Protein AF-0000000066216752 (afdb_homodimer)

Foldseek 3Di:
DDDDDFKDKDKFFWAFQWDWDADPVGFIKIKTKGKDKDWDQDPVVRDIDMDIDIAIEMERAPVVVVVSVVPNGGGWIKIKMAGKDKDWDADPVRDIDIDIHGYHDHPGMDMDTDPPPPPPPPPPVPPPPPPPPPPPPPPVPDPPPPDDCPDD/DPDDDFKDKDKFFWAFFWDWDADPVGFIKIKTKGKDKDWDQDPVVRDIDMDIDIAIEMERARVVVVVSVPPNGGGWIKIKMAGKDKDWDADPVRDIDIDIHGYHDHPGMDMDTDDPPPPPPPPPVPPPPPPPPPPPDPPVPDPPPDDDPPDD

Nearest PDB structures (foldseek):
  3pgz-assembly1_B  TM=9.563E-01  e=8.549E-17  Bartonella henselae
  3pgz-assembly1_A  TM=9.633E-01  e=4.030E-15  Bartonella henselae
  3ulp-assembly1_C  TM=9.534E-01  e=8.614E-15  Plasmodium falciparum
  3ulp-assembly1_A  TM=9.519E-01  e=1.744E-14  Plasmodium falciparum
  3ulp-assembly1_D  TM=9.439E-01  e=1.565E-14  Plasmodium falciparum

Solvent-accessible surface area (backbone atoms only — not comparable to full-atom values): 17958 Å² total; per-residue (Å²): 130,84,84,48,36,63,37,32,40,39,18,29,30,25,72,42,61,63,42,77,44,69,46,96,86,67,48,58,35,36,40,39,41,33,36,28,56,49,75,47,67,38,84,86,76,64,42,80,44,75,46,78,38,76,41,46,34,38,35,55,21,62,72,56,42,54,50,41,70,73,70,51,42,55,62,38,36,37,38,40,31,18,25,71,44,73,44,79,46,68,47,98,85,66,47,81,41,69,49,68,31,38,35,24,47,68,90,69,38,47,75,43,80,60,59,74,73,74,69,71,65,71,73,71,72,70,75,74,70,77,72,75,72,70,76,72,75,73,71,73,73,72,76,72,72,80,78,78,78,79,64,133,130,85,83,48,35,62,37,32,39,37,20,28,30,26,71,43,62,62,44,78,44,68,46,98,88,67,47,59,35,34,41,39,40,34,36,26,54,50,76,49,66,38,83,88,77,66,42,80,44,76,46,75,38,80,40,44,34,36,34,54,21,61,74,56,42,54,50,41,71,73,71,51,43,55,63,36,35,36,39,41,31,18,24,71,44,71,46,79,45,69,46,98,84,65,46,82,40,67,50,68,32,40,36,24,47,68,90,69,36,48,77,42,81,61,60,74,74,73,69,71,64,71,73,70,72,70,71,74,69,78,70,76,74,75,81,74,77,77,75,77,78,75,83,77,75,81,78,79,81,80,71,133

Structure (mmCIF, N/CA/C/O backbone):
data_AF-0000000066216752-model_v1
#
loop_
_entity.id
_entity.type
_entity.pdbx_description
1 polymer 'Single-stranded DNA-binding protein'
#
loop_
_atom_site.group_PDB
_atom_site.id
_atom_site.type_symbol
_atom_site.label_atom_id
_atom_site.label_alt_id
_atom_site.label_comp_id
_atom_site.label_asym_id
_atom_site.label_entity_id
_atom_site.label_seq_id
_atom_site.pdbx_PDB_ins_code
_atom_site.Cartn_x
_atom_site.Cartn_y
_atom_site.Cartn_z
_atom_site.occupancy
_atom_site.B_iso_or_equiv
_atom_site.auth_seq_id
_atom_site.auth_comp_id
_atom_site.auth_asym_id
_atom_site.auth_atom_id
_atom_site.pdbx_PDB_model_num
ATOM 1 N N . MET A 1 1 ? -22.109 8.711 -3.947 1 45.59 1 MET A N 1
ATOM 2 C CA . MET A 1 1 ? -21.047 8.602 -2.943 1 45.59 1 MET A CA 1
ATOM 3 C C . MET A 1 1 ? -19.719 9.094 -3.5 1 45.59 1 MET A C 1
ATOM 5 O O . MET A 1 1 ? -19.422 8.898 -4.68 1 45.59 1 MET A O 1
ATOM 9 N N . ALA A 1 2 ? -18.984 10.039 -2.939 1 62.41 2 ALA A N 1
ATOM 10 C CA . ALA A 1 2 ? -17.781 10.727 -3.424 1 62.41 2 ALA A CA 1
ATOM 11 C C . ALA A 1 2 ? -16.672 9.734 -3.758 1 62.41 2 ALA A C 1
ATOM 13 O O . ALA A 1 2 ? -16.625 8.648 -3.188 1 62.41 2 ALA A O 1
ATOM 14 N N . GLY A 1 3 ? -15.891 9.867 -4.965 1 84.88 3 GLY A N 1
ATOM 15 C CA . GLY A 1 3 ? -14.898 9.047 -5.637 1 84.88 3 GLY A CA 1
ATOM 16 C C . GLY A 1 3 ? -13.789 8.578 -4.715 1 84.88 3 GLY A C 1
ATOM 17 O O . GLY A 1 3 ? -13.219 9.367 -3.963 1 84.88 3 GLY A O 1
ATOM 18 N N . SER A 1 4 ? -13.68 7.234 -4.363 1 94.94 4 SER A N 1
ATOM 19 C CA . SER A 1 4 ? -12.617 6.574 -3.611 1 94.94 4 SER A CA 1
ATOM 20 C C . SER A 1 4 ? -11.664 5.824 -4.539 1 94.94 4 SER A C 1
ATOM 22 O O . SER A 1 4 ? -12.086 5.297 -5.57 1 94.94 4 SER A O 1
ATOM 24 N N . LEU A 1 5 ? -10.414 5.996 -4.207 1 96.69 5 LEU A N 1
ATOM 25 C CA . LEU A 1 5 ? -9.414 5.25 -4.957 1 96.69 5 LEU A CA 1
ATOM 26 C C . LEU A 1 5 ? -8.406 4.59 -4.02 1 96.69 5 LEU A C 1
ATOM 28 O O . LEU A 1 5 ? -7.938 5.215 -3.066 1 96.69 5 LEU A O 1
ATOM 32 N N . ASN A 1 6 ? -8.211 3.385 -4.176 1 97.69 6 ASN A N 1
ATOM 33 C CA . ASN A 1 6 ? -7.203 2.549 -3.529 1 97.69 6 ASN A CA 1
ATOM 34 C C . ASN A 1 6 ? -6.418 1.73 -4.551 1 97.69 6 ASN A C 1
ATOM 36 O O . ASN A 1 6 ? -6.859 0.659 -4.969 1 97.69 6 ASN A O 1
ATOM 40 N N . LYS A 1 7 ? -5.258 2.307 -4.926 1 97.94 7 LYS A N 1
ATOM 41 C CA . LYS A 1 7 ? -4.5 1.697 -6.012 1 97.94 7 LYS A CA 1
ATOM 42 C C . LYS A 1 7 ? -3.02 1.592 -5.656 1 97.94 7 LYS A C 1
ATOM 44 O O . LYS A 1 7 ? -2.414 2.564 -5.199 1 97.94 7 LYS A O 1
ATOM 49 N N . VAL A 1 8 ? -2.471 0.377 -5.852 1 98.56 8 VAL A N 1
ATOM 50 C CA . VAL A 1 8 ? -1.044 0.131 -5.676 1 98.56 8 VAL A CA 1
ATOM 51 C C . VAL A 1 8 ? -0.431 -0.338 -6.992 1 98.56 8 VAL A C 1
ATOM 53 O O . VAL A 1 8 ? -1.004 -1.181 -7.684 1 98.56 8 VAL A O 1
ATOM 56 N N . ILE A 1 9 ? 0.673 0.214 -7.309 1 98.38 9 ILE A N 1
ATOM 57 C CA . ILE A 1 9 ? 1.426 -0.184 -8.492 1 98.38 9 ILE A CA 1
ATOM 58 C C . ILE A 1 9 ? 2.857 -0.538 -8.102 1 98.38 9 ILE A C 1
ATOM 60 O O . ILE A 1 9 ? 3.584 0.299 -7.559 1 98.38 9 ILE A O 1
ATOM 64 N N . LEU A 1 10 ? 3.271 -1.758 -8.5 1 98.56 10 LEU A N 1
ATOM 65 C CA . LEU A 1 10 ? 4.602 -2.236 -8.148 1 98.56 10 LEU A CA 1
ATOM 66 C C . LEU A 1 10 ? 5.316 -2.803 -9.367 1 98.56 10 LEU A C 1
ATOM 68 O O . LEU A 1 10 ? 4.688 -3.426 -10.227 1 98.56 10 LEU A O 1
ATOM 72 N N . ILE A 1 11 ? 6.555 -2.559 -9.383 1 98.5 11 ILE A N 1
ATOM 73 C CA . ILE A 1 11 ? 7.488 -3.307 -10.219 1 98.5 11 ILE A CA 1
ATOM 74 C C . ILE A 1 11 ? 8.633 -3.842 -9.359 1 98.5 11 ILE A C 1
ATOM 76 O O . ILE A 1 11 ? 9.359 -3.07 -8.727 1 98.5 11 ILE A O 1
ATOM 80 N N . GLY A 1 12 ? 8.766 -5.094 -9.305 1 98.38 12 GLY A N 1
ATOM 81 C CA . GLY A 1 12 ? 9.781 -5.707 -8.469 1 98.38 12 GLY A CA 1
ATOM 82 C C . GLY A 1 12 ? 10.039 -7.16 -8.812 1 98.38 12 GLY A C 1
ATOM 83 O O . GLY A 1 12 ? 9.578 -7.652 -9.844 1 98.38 12 GLY A O 1
ATOM 84 N N . ASN A 1 13 ? 10.828 -7.777 -7.965 1 98.12 13 ASN A N 1
ATOM 85 C CA . ASN A 1 13 ? 11.219 -9.164 -8.18 1 98.12 13 ASN A CA 1
ATOM 86 C C . ASN A 1 13 ? 10.633 -10.086 -7.113 1 98.12 13 ASN A C 1
ATOM 88 O O . ASN A 1 13 ? 10.625 -9.742 -5.926 1 98.12 13 ASN A O 1
ATOM 92 N N . VAL A 1 14 ? 10.234 -11.211 -7.598 1 98.5 14 VAL A N 1
ATOM 93 C CA . VAL A 1 14 ? 9.68 -12.219 -6.699 1 98.5 14 VAL A CA 1
ATOM 94 C C . VAL A 1 14 ? 10.789 -12.812 -5.832 1 98.5 14 VAL A C 1
ATOM 96 O O . VAL A 1 14 ? 11.812 -13.258 -6.348 1 98.5 14 VAL A O 1
ATOM 99 N N . GLY A 1 15 ? 10.594 -12.867 -4.543 1 98.31 15 GLY A N 1
ATOM 100 C CA . GLY A 1 15 ? 11.633 -13.258 -3.609 1 98.31 15 GLY A CA 1
ATOM 101 C C . GLY A 1 15 ? 11.703 -14.758 -3.393 1 98.31 15 GLY A C 1
ATOM 102 O O . GLY A 1 15 ? 12.75 -15.289 -3.004 1 98.31 15 GLY A O 1
ATOM 103 N N . ARG A 1 16 ? 10.633 -15.375 -3.436 1 98.12 16 ARG A N 1
ATOM 104 C CA . ARG A 1 16 ? 10.5 -16.828 -3.318 1 98.12 16 ARG A CA 1
ATOM 105 C C . ARG A 1 16 ? 9.391 -17.344 -4.227 1 98.12 16 ARG A C 1
ATOM 107 O O . ARG A 1 16 ? 8.523 -16.578 -4.664 1 98.12 16 ARG A O 1
ATOM 114 N N . ASP A 1 17 ? 9.492 -18.594 -4.445 1 98.5 17 ASP A N 1
ATOM 115 C CA . ASP A 1 17 ? 8.461 -19.188 -5.301 1 98.5 17 ASP A CA 1
ATOM 116 C C . ASP A 1 17 ? 7.066 -18.922 -4.746 1 98.5 17 ASP A C 1
ATOM 118 O O . ASP A 1 17 ? 6.848 -19 -3.535 1 98.5 17 ASP A O 1
ATOM 122 N N . PRO A 1 18 ? 6.141 -18.656 -5.641 1 98.25 18 PRO A N 1
ATOM 123 C CA . PRO A 1 18 ? 4.77 -18.391 -5.199 1 98.25 18 PRO A CA 1
ATOM 124 C C . PRO A 1 18 ? 4.152 -19.562 -4.449 1 98.25 18 PRO A C 1
ATOM 126 O O . PRO A 1 18 ? 4.426 -20.719 -4.777 1 98.25 18 PRO A O 1
ATOM 129 N N . GLU A 1 19 ? 3.348 -19.234 -3.535 1 98 19 GLU A N 1
ATOM 130 C CA . GLU A 1 19 ? 2.658 -20.25 -2.746 1 98 19 GLU A CA 1
ATOM 131 C C . GLU A 1 19 ? 1.179 -20.312 -3.111 1 98 19 GLU A C 1
ATOM 133 O O . GLU A 1 19 ? 0.455 -19.328 -2.996 1 98 19 GLU A O 1
ATOM 138 N N . MET A 1 20 ? 0.764 -21.516 -3.443 1 96.06 20 MET A N 1
ATOM 139 C CA . MET A 1 20 ? -0.632 -21.719 -3.818 1 96.06 20 MET A CA 1
ATOM 140 C C . MET A 1 20 ? -1.421 -22.328 -2.67 1 96.06 20 MET A C 1
ATOM 142 O O . MET A 1 20 ? -0.924 -23.219 -1.979 1 96.06 20 MET A O 1
ATOM 146 N N . ARG A 1 21 ? -2.523 -21.781 -2.512 1 95.88 21 ARG A N 1
ATOM 147 C CA . ARG A 1 21 ? -3.455 -22.344 -1.537 1 95.88 21 ARG A CA 1
ATOM 148 C C . ARG A 1 21 ? -4.855 -22.469 -2.125 1 95.88 21 ARG A C 1
ATOM 150 O O . ARG A 1 21 ? -5.211 -21.734 -3.053 1 95.88 21 ARG A O 1
ATOM 157 N N . THR A 1 22 ? -5.594 -23.406 -1.588 1 94.25 22 THR A N 1
ATOM 158 C CA . THR A 1 22 ? -6.984 -23.594 -2 1 94.25 22 THR A CA 1
ATOM 159 C C . THR A 1 22 ? -7.934 -23.281 -0.849 1 94.25 22 THR A C 1
ATOM 161 O O . THR A 1 22 ? -7.754 -23.766 0.265 1 94.25 22 THR A O 1
ATOM 164 N N . THR A 1 23 ? -8.883 -22.469 -1.118 1 90.62 23 THR A N 1
ATOM 165 C CA . THR A 1 23 ? -9.859 -22.109 -0.094 1 90.62 23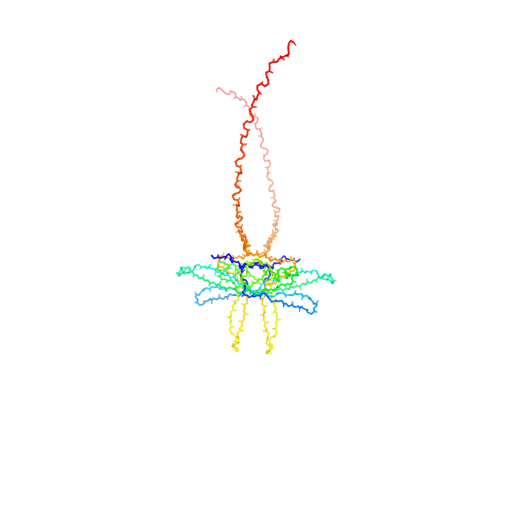 THR A CA 1
ATOM 166 C C . THR A 1 23 ? -10.875 -23.234 0.098 1 90.62 23 THR A C 1
ATOM 168 O O . THR A 1 23 ? -10.891 -24.203 -0.671 1 90.62 23 THR A O 1
ATOM 171 N N . GLY A 1 24 ? -11.664 -23.141 1.227 1 88.56 24 GLY A N 1
ATOM 172 C CA . GLY A 1 24 ? -12.711 -24.109 1.488 1 88.56 24 GLY A CA 1
ATOM 173 C C . GLY A 1 24 ? -13.711 -24.234 0.353 1 88.56 24 GLY A C 1
ATOM 174 O O . GLY A 1 24 ? -14.289 -25.312 0.141 1 88.56 24 GLY A O 1
ATOM 175 N N . GLU A 1 25 ? -13.883 -23.219 -0.419 1 89 25 GLU A N 1
ATOM 176 C CA . GLU A 1 25 ? -14.828 -23.203 -1.532 1 89 25 GLU A CA 1
ATOM 177 C C . GLU A 1 25 ? -14.18 -23.719 -2.812 1 89 25 GLU A C 1
ATOM 179 O O . GLU A 1 25 ? -14.805 -23.719 -3.877 1 89 25 GLU A O 1
ATOM 184 N N . GLY A 1 26 ? -12.898 -24.094 -2.76 1 89.69 26 GLY A N 1
ATOM 185 C CA . GLY A 1 26 ? -12.203 -24.672 -3.904 1 89.69 26 GLY A CA 1
ATOM 186 C C . GLY A 1 26 ? -11.484 -23.625 -4.738 1 89.69 26 GLY A C 1
ATOM 187 O O . GLY A 1 26 ? -10.906 -23.953 -5.781 1 89.69 26 GLY A O 1
ATOM 188 N N . LYS A 1 27 ? -11.562 -22.453 -4.324 1 91.19 27 LYS A N 1
ATOM 189 C CA . LYS A 1 27 ? -10.891 -21.391 -5.066 1 91.19 27 LYS A CA 1
ATOM 190 C C . LYS A 1 27 ? -9.398 -21.359 -4.754 1 91.19 27 LYS A C 1
ATOM 192 O O . LYS A 1 27 ? -8.992 -21.531 -3.598 1 91.19 27 LYS A O 1
ATOM 197 N N . LYS A 1 28 ? -8.656 -21.141 -5.789 1 94.69 28 LYS A N 1
ATOM 198 C CA . LYS A 1 28 ? -7.207 -21.078 -5.625 1 94.69 28 LYS A CA 1
ATOM 199 C C . LYS A 1 28 ? -6.746 -19.656 -5.34 1 94.69 28 LYS A C 1
ATOM 201 O O . LYS A 1 28 ? -7.219 -18.703 -5.969 1 94.69 28 LYS A O 1
ATOM 206 N N . ILE A 1 29 ? -5.863 -19.531 -4.449 1 96.31 29 ILE A N 1
ATOM 207 C CA . ILE A 1 29 ? -5.262 -18.266 -4.059 1 96.31 29 ILE A CA 1
ATOM 208 C C . ILE A 1 29 ? -3.738 -18.391 -4.078 1 96.31 29 ILE A C 1
ATOM 210 O O . ILE A 1 29 ? -3.188 -19.422 -3.715 1 96.31 29 ILE A O 1
ATOM 214 N N . ILE A 1 30 ? -3.072 -17.297 -4.465 1 98 30 ILE A N 1
ATOM 215 C CA . ILE A 1 30 ? -1.613 -17.312 -4.461 1 98 30 ILE A CA 1
ATOM 216 C C . ILE A 1 30 ? -1.083 -16.188 -3.58 1 98 30 ILE A C 1
ATOM 218 O O . ILE A 1 30 ? -1.602 -15.07 -3.609 1 98 30 ILE A O 1
ATOM 222 N N . ASN A 1 31 ? -0.123 -16.547 -2.844 1 98.19 31 ASN A N 1
ATOM 223 C CA . ASN A 1 31 ? 0.675 -15.57 -2.111 1 98.19 31 ASN A CA 1
ATOM 224 C C . ASN A 1 31 ? 2.086 -15.453 -2.684 1 98.19 31 ASN A C 1
ATOM 226 O O . ASN A 1 31 ? 2.715 -16.469 -2.998 1 98.19 31 ASN A O 1
ATOM 230 N N . LEU A 1 32 ? 2.559 -14.266 -2.822 1 97.25 32 LEU A N 1
ATOM 231 C CA . LEU A 1 32 ? 3.965 -14.094 -3.166 1 97.25 32 LEU A CA 1
ATOM 232 C C . LEU A 1 32 ? 4.543 -12.852 -2.502 1 97.25 32 LEU A C 1
ATOM 234 O O . LEU A 1 32 ? 3.793 -11.977 -2.049 1 97.25 32 LEU A O 1
ATOM 238 N N . SER A 1 33 ? 5.801 -12.898 -2.322 1 98.5 33 SER A N 1
ATOM 239 C CA . SER A 1 33 ? 6.566 -11.766 -1.815 1 98.5 33 SER A CA 1
ATOM 240 C C . SER A 1 33 ? 7.309 -11.055 -2.939 1 98.5 33 SER A C 1
ATOM 242 O O . SER A 1 33 ? 8.062 -11.68 -3.691 1 98.5 33 SER A O 1
ATOM 244 N N . LEU A 1 34 ? 7.102 -9.758 -3.061 1 98.69 34 LEU A N 1
ATOM 245 C CA . LEU A 1 34 ? 7.711 -8.961 -4.121 1 98.69 34 LEU A CA 1
ATOM 246 C C . LEU A 1 34 ? 8.664 -7.918 -3.537 1 98.69 34 LEU A C 1
ATOM 248 O O . LEU A 1 34 ? 8.273 -7.141 -2.662 1 98.69 34 LEU A O 1
ATOM 252 N N . ALA A 1 35 ? 9.844 -7.93 -4.062 1 98.5 35 ALA A N 1
ATOM 253 C CA . ALA A 1 35 ? 10.836 -6.961 -3.605 1 98.5 35 ALA A CA 1
ATOM 254 C C . ALA A 1 35 ? 10.867 -5.738 -4.52 1 98.5 35 ALA A C 1
ATOM 256 O O . ALA A 1 35 ? 10.953 -5.871 -5.742 1 98.5 35 ALA A O 1
ATOM 257 N N . THR A 1 36 ? 10.758 -4.562 -3.988 1 97.94 36 THR A N 1
ATOM 258 C CA . THR A 1 36 ? 11.031 -3.307 -4.68 1 97.94 36 THR A CA 1
ATOM 259 C C . THR A 1 36 ? 12.18 -2.559 -4.004 1 97.94 36 THR A C 1
ATOM 261 O O . THR A 1 36 ? 12.359 -2.654 -2.789 1 97.94 36 THR A O 1
ATOM 264 N N . THR A 1 37 ? 12.93 -1.854 -4.84 1 95.5 37 THR A N 1
ATOM 265 C CA . THR A 1 37 ? 14.078 -1.131 -4.305 1 95.5 37 THR A CA 1
ATOM 266 C C . THR A 1 37 ? 14.023 0.34 -4.707 1 95.5 37 THR A C 1
ATOM 268 O O . THR A 1 37 ? 13.664 0.667 -5.84 1 95.5 37 THR A O 1
ATOM 271 N N . GLU A 1 38 ? 14.234 1.146 -3.766 1 90.88 38 GLU A N 1
ATOM 272 C CA . GLU A 1 38 ? 14.391 2.58 -3.994 1 90.88 38 GLU A CA 1
ATOM 273 C C . GLU A 1 38 ? 15.828 3.023 -3.758 1 90.88 38 GLU A C 1
ATOM 275 O O . GLU A 1 38 ? 16.453 2.613 -2.781 1 90.88 38 GLU A O 1
ATOM 280 N N . THR A 1 39 ? 16.344 3.76 -4.758 1 88.88 39 THR A N 1
ATOM 281 C CA . THR A 1 39 ? 17.688 4.312 -4.637 1 88.88 39 THR A CA 1
ATOM 282 C C . THR A 1 39 ? 17.656 5.836 -4.68 1 88.88 39 THR A C 1
ATOM 284 O O . THR A 1 39 ? 16.906 6.426 -5.461 1 88.88 39 THR A O 1
ATOM 287 N N . TRP A 1 40 ? 18.406 6.371 -3.713 1 83.62 40 TRP A N 1
ATOM 288 C CA . TRP A 1 40 ? 18.469 7.828 -3.736 1 83.62 40 TRP A CA 1
ATOM 289 C C . TRP A 1 40 ? 19.828 8.312 -3.248 1 83.62 40 TRP A C 1
ATOM 291 O O . TRP A 1 40 ? 20.609 7.547 -2.678 1 83.62 40 TRP A O 1
ATOM 301 N N . LYS A 1 41 ? 20.156 9.531 -3.605 1 84.31 41 LYS A N 1
ATOM 302 C CA . LYS A 1 41 ? 21.391 10.172 -3.158 1 84.31 41 LYS A CA 1
ATOM 303 C C . LYS A 1 41 ? 21.141 11.016 -1.91 1 84.31 41 LYS A C 1
ATOM 305 O O . LYS A 1 41 ? 20.312 11.922 -1.92 1 84.31 41 LYS A O 1
ATOM 310 N N . ASP A 1 42 ? 21.906 10.617 -0.87 1 78.12 42 ASP A N 1
ATOM 311 C CA . ASP A 1 42 ? 21.797 11.398 0.357 1 78.12 42 ASP A CA 1
ATOM 312 C C . ASP A 1 42 ? 22.312 12.828 0.14 1 78.12 42 ASP A C 1
ATOM 314 O O . ASP A 1 42 ? 23.422 13.031 -0.337 1 78.12 42 ASP A O 1
ATOM 318 N N . ARG A 1 43 ? 21.594 13.797 0.348 1 73.25 43 ARG A N 1
ATOM 319 C CA . ARG A 1 43 ? 21.922 15.188 0.051 1 73.25 43 ARG A CA 1
ATOM 320 C C . ARG A 1 43 ? 23.078 15.664 0.907 1 73.25 43 ARG A C 1
ATOM 322 O O . ARG A 1 43 ? 23.859 16.516 0.478 1 73.25 43 ARG A O 1
ATOM 329 N N . ILE A 1 44 ? 23.125 15.109 2.068 1 73 44 ILE A N 1
ATOM 330 C CA . ILE A 1 44 ? 24.141 15.578 2.998 1 73 44 ILE A CA 1
ATOM 331 C C . ILE A 1 44 ? 25.469 14.883 2.709 1 73 44 ILE A C 1
ATOM 333 O O . ILE A 1 44 ? 26.5 15.539 2.543 1 73 44 ILE A O 1
ATOM 337 N N . THR A 1 45 ? 25.406 13.57 2.5 1 82 45 THR A N 1
ATOM 338 C CA . THR A 1 45 ? 26.641 12.797 2.408 1 82 45 THR A CA 1
ATOM 339 C C . THR A 1 45 ? 26.984 12.492 0.953 1 82 45 THR A C 1
ATOM 341 O O . THR A 1 45 ? 28.094 12.055 0.648 1 82 45 THR A O 1
ATOM 344 N N . SER A 1 46 ? 25.984 12.812 0.148 1 82.56 46 SER A N 1
ATOM 345 C CA . SER A 1 46 ? 26.156 12.531 -1.274 1 82.56 46 SER A CA 1
ATOM 346 C C . SER A 1 46 ? 26.359 11.039 -1.527 1 82.56 46 SER A C 1
ATOM 348 O O . SER A 1 46 ? 26.859 10.648 -2.58 1 82.56 46 SER A O 1
ATOM 350 N N . GLU A 1 47 ? 26.125 10.258 -0.519 1 86.62 47 GLU A N 1
ATOM 351 C CA . GLU A 1 47 ? 26.219 8.805 -0.664 1 86.62 47 GLU A CA 1
ATOM 352 C C . GLU A 1 47 ? 24.922 8.219 -1.219 1 86.62 47 GLU A C 1
ATOM 354 O O . GLU A 1 47 ? 23.844 8.695 -0.899 1 86.62 47 GLU A O 1
ATOM 359 N N . ARG A 1 48 ? 25.203 7.312 -2.061 1 87.88 48 ARG A N 1
ATOM 360 C CA . ARG A 1 48 ? 24.047 6.586 -2.588 1 87.88 48 ARG A CA 1
ATOM 361 C C . ARG A 1 48 ? 23.469 5.641 -1.541 1 87.88 48 ARG A C 1
ATOM 363 O O . ARG A 1 48 ? 24.203 4.828 -0.964 1 87.88 48 ARG A O 1
ATOM 370 N N . LYS A 1 49 ? 22.141 5.863 -1.241 1 89.31 49 LYS A N 1
ATOM 371 C CA . LYS A 1 49 ? 21.453 4.984 -0.302 1 89.31 49 LYS A CA 1
ATOM 372 C C . LYS A 1 49 ? 20.406 4.129 -1.017 1 89.31 49 LYS A C 1
ATOM 374 O O . LYS A 1 49 ? 19.938 4.492 -2.094 1 89.31 49 LYS A O 1
ATOM 379 N N . GLU A 1 50 ? 20.203 2.957 -0.452 1 90.75 50 GLU A N 1
ATOM 380 C CA . GLU A 1 50 ? 19.25 2.014 -1.03 1 90.75 50 GLU A CA 1
ATOM 381 C C . GLU A 1 50 ? 18.359 1.405 0.045 1 90.75 50 GLU A C 1
ATOM 383 O O . GLU A 1 50 ? 18.812 1.137 1.159 1 90.75 50 GLU A O 1
ATOM 388 N N . ARG A 1 51 ? 17.141 1.266 -0.36 1 92.44 51 ARG A N 1
ATOM 389 C CA . ARG A 1 51 ? 16.188 0.604 0.525 1 92.44 51 ARG A CA 1
ATOM 390 C C . ARG A 1 51 ? 15.336 -0.397 -0.243 1 92.44 51 ARG A C 1
ATOM 392 O O . ARG A 1 51 ? 14.805 -0.081 -1.312 1 92.44 51 ARG A O 1
ATOM 399 N N . THR A 1 52 ? 15.227 -1.561 0.379 1 96.25 52 THR A N 1
ATOM 400 C CA . THR A 1 52 ? 14.375 -2.594 -0.202 1 96.25 52 THR A CA 1
ATOM 401 C C . THR A 1 52 ? 13.109 -2.783 0.63 1 96.25 52 THR A C 1
ATOM 403 O O . THR A 1 52 ? 13.172 -2.793 1.861 1 96.25 52 THR A O 1
ATOM 406 N N . GLU A 1 53 ? 12.023 -2.801 -0.062 1 97.94 53 GLU A N 1
ATOM 407 C CA . GLU A 1 53 ? 10.75 -3.154 0.554 1 97.94 53 GLU A CA 1
ATOM 408 C C . GLU A 1 53 ? 10.25 -4.512 0.062 1 97.94 53 GLU A C 1
ATOM 410 O O . GLU A 1 53 ? 10.367 -4.828 -1.125 1 97.94 53 GLU A O 1
ATOM 415 N N . TRP A 1 54 ? 9.719 -5.293 1.005 1 98.19 54 TRP A N 1
ATOM 416 C CA . TRP A 1 54 ? 9.086 -6.562 0.671 1 98.19 54 TRP A CA 1
ATOM 417 C C . TRP A 1 54 ? 7.566 -6.461 0.797 1 98.19 54 TRP A C 1
ATOM 419 O O . TRP A 1 54 ? 7.047 -6.191 1.882 1 98.19 54 TRP A O 1
ATOM 429 N N . HIS A 1 55 ? 6.945 -6.676 -0.25 1 98.62 55 HIS A N 1
ATOM 430 C CA . HIS A 1 55 ? 5.492 -6.566 -0.29 1 98.62 55 HIS A CA 1
ATOM 431 C C . HIS A 1 55 ? 4.832 -7.941 -0.28 1 98.62 55 HIS A C 1
ATOM 433 O O . HIS A 1 55 ? 5.207 -8.82 -1.06 1 98.62 55 HIS A O 1
ATOM 439 N N . ARG A 1 56 ? 3.842 -8.078 0.602 1 98.44 56 ARG A N 1
ATOM 440 C CA . ARG A 1 56 ? 2.969 -9.25 0.56 1 98.44 56 ARG A CA 1
ATOM 441 C C . ARG A 1 56 ? 1.873 -9.078 -0.486 1 98.44 56 ARG A C 1
ATOM 443 O O . ARG A 1 56 ? 1.053 -8.164 -0.388 1 98.44 56 ARG A O 1
ATOM 450 N N . VAL A 1 57 ? 1.864 -9.914 -1.463 1 98.62 57 VAL A N 1
ATOM 451 C CA . VAL A 1 57 ? 0.876 -9.844 -2.535 1 98.62 57 VAL A CA 1
ATOM 452 C C . VAL A 1 57 ? -0.029 -11.078 -2.479 1 98.62 57 VAL A C 1
ATOM 454 O O . VAL A 1 57 ? 0.453 -12.203 -2.363 1 98.62 57 VAL A O 1
ATOM 457 N N . VAL A 1 58 ? -1.296 -10.859 -2.572 1 98.19 58 VAL A N 1
ATOM 458 C CA . VAL A 1 58 ? -2.271 -11.945 -2.59 1 98.19 58 VAL A CA 1
ATOM 459 C C . VAL A 1 58 ? -3.109 -11.867 -3.865 1 98.19 58 VAL A C 1
ATOM 461 O O . VAL A 1 58 ? -3.699 -10.82 -4.164 1 98.19 58 VAL A O 1
ATOM 464 N N . ILE A 1 59 ? -3.223 -12.891 -4.504 1 97.56 59 ILE A N 1
ATOM 465 C CA . ILE A 1 59 ? -3.908 -12.914 -5.793 1 97.56 59 ILE A CA 1
ATOM 466 C C . ILE A 1 59 ? -5.141 -13.82 -5.703 1 97.56 59 ILE A C 1
ATOM 468 O O . ILE A 1 59 ? -5.02 -15.023 -5.461 1 97.56 59 ILE A O 1
ATOM 472 N N . PHE A 1 60 ? -6.254 -13.273 -6.004 1 93.56 60 PHE A N 1
ATOM 473 C CA . PHE A 1 60 ? -7.52 -13.992 -5.977 1 93.56 60 PHE A CA 1
ATOM 474 C C . PHE A 1 60 ? -8.031 -14.242 -7.391 1 93.56 60 PHE A C 1
ATOM 476 O O . PHE A 1 60 ? -8.867 -15.117 -7.613 1 93.56 60 PHE A O 1
ATOM 483 N N . SER A 1 61 ? -7.609 -13.422 -8.305 1 89.12 61 SER A N 1
ATOM 484 C CA . SER A 1 61 ? -8.078 -13.516 -9.68 1 89.12 61 SER A CA 1
ATOM 485 C C . SER A 1 61 ? -7.707 -14.852 -10.305 1 89.12 61 SER A C 1
ATOM 487 O O . SER A 1 61 ? -6.527 -15.156 -10.469 1 89.12 61 SER A O 1
ATOM 489 N N . GLU A 1 62 ? -8.695 -15.547 -10.711 1 88.38 62 GLU A N 1
ATOM 490 C CA . GLU A 1 62 ? -8.438 -16.875 -11.242 1 88.38 62 GLU A CA 1
ATOM 491 C C . GLU A 1 62 ? -7.527 -16.828 -12.461 1 88.38 62 GLU A C 1
ATOM 493 O O . GLU A 1 62 ? -6.621 -17.656 -12.609 1 88.38 62 GLU A O 1
ATOM 498 N N . GLY A 1 63 ? -7.848 -15.906 -13.32 1 92.25 63 GLY A N 1
ATOM 499 C CA . GLY A 1 63 ? -7.008 -15.758 -14.5 1 92.25 63 GLY A CA 1
ATOM 500 C C . GLY A 1 63 ? -5.555 -15.484 -14.164 1 92.25 63 GLY A C 1
ATOM 501 O O . GLY A 1 63 ? -4.652 -16.078 -14.758 1 92.25 63 GLY A O 1
ATOM 502 N N . LEU A 1 64 ? -5.371 -14.656 -13.211 1 95.19 64 LEU A N 1
ATOM 503 C CA . LEU A 1 64 ? -4.012 -14.305 -12.828 1 95.19 64 LEU A CA 1
ATOM 504 C C . LEU A 1 64 ? -3.346 -15.438 -12.055 1 95.19 64 LEU A C 1
ATOM 506 O O . LEU A 1 64 ? -2.137 -15.648 -12.172 1 95.19 64 LEU A O 1
ATOM 510 N N . VAL A 1 65 ? -4.113 -16.109 -11.289 1 95.81 65 VAL A N 1
ATOM 511 C CA . VAL A 1 65 ? -3.59 -17.266 -10.562 1 95.81 65 VAL A CA 1
ATOM 512 C C . VAL A 1 65 ? -2.971 -18.266 -11.547 1 95.81 65 VAL A C 1
ATOM 514 O O . VAL A 1 65 ? -1.859 -18.75 -11.328 1 95.81 65 VAL A O 1
ATOM 517 N N . SER A 1 66 ? -3.67 -18.516 -12.586 1 95 66 SER A N 1
ATOM 518 C CA . SER A 1 66 ? -3.191 -19.469 -13.594 1 95 66 SER A CA 1
ATOM 519 C C . SER A 1 66 ? -1.886 -18.984 -14.219 1 95 66 SER A C 1
ATOM 521 O O . SER A 1 66 ? -0.966 -19.781 -14.43 1 95 66 SER A O 1
ATOM 523 N N . VAL A 1 67 ? -1.841 -17.766 -14.523 1 95.56 67 VAL A N 1
ATOM 524 C CA . VAL A 1 67 ? -0.649 -17.172 -15.133 1 95.56 67 VAL A CA 1
ATOM 525 C C . VAL A 1 67 ? 0.537 -17.312 -14.18 1 95.56 67 VAL A C 1
ATOM 527 O O . VAL A 1 67 ? 1.614 -17.766 -14.578 1 95.56 67 VAL A O 1
ATOM 530 N N . VAL A 1 68 ? 0.349 -17 -12.945 1 97.44 68 VAL A N 1
ATOM 531 C CA . VAL A 1 68 ? 1.429 -17 -11.961 1 97.44 68 VAL A CA 1
ATOM 532 C C . VAL A 1 68 ? 1.888 -18.438 -11.703 1 97.44 68 VAL A C 1
ATOM 534 O O . VAL A 1 68 ? 3.088 -18.703 -11.641 1 97.44 68 VAL A O 1
ATOM 537 N N . GLU A 1 69 ? 0.98 -19.266 -11.594 1 96 69 GLU A N 1
ATOM 538 C CA . GLU A 1 69 ? 1.297 -20.672 -11.344 1 96 69 GLU A CA 1
ATOM 539 C C . GLU A 1 69 ? 2.164 -21.25 -12.453 1 96 69 GLU A C 1
ATOM 541 O O . GLU A 1 69 ? 3.082 -22.031 -12.195 1 96 69 GLU A O 1
ATOM 546 N N . ARG A 1 70 ? 1.945 -20.844 -13.625 1 96.25 70 ARG A N 1
ATOM 547 C CA . ARG A 1 70 ? 2.586 -21.453 -14.789 1 96.25 70 ARG A CA 1
ATOM 548 C C . ARG A 1 70 ? 3.928 -20.797 -15.086 1 96.25 70 ARG A C 1
ATOM 550 O O . ARG A 1 70 ? 4.879 -21.453 -15.5 1 96.25 70 ARG A O 1
ATOM 557 N N . TYR A 1 71 ? 4 -19.484 -14.805 1 97.25 71 TYR A N 1
ATOM 558 C CA . TYR A 1 71 ? 5.113 -18.781 -15.445 1 97.25 71 TYR A CA 1
ATOM 559 C C . TYR A 1 71 ? 5.996 -18.094 -14.414 1 97.25 71 TYR A C 1
ATOM 561 O O . TYR A 1 71 ? 7.117 -17.688 -14.719 1 97.25 71 TYR A O 1
ATOM 569 N N . VAL A 1 72 ? 5.535 -17.906 -13.203 1 97.88 72 VAL A N 1
ATOM 570 C CA . VAL A 1 72 ? 6.266 -17.078 -12.258 1 97.88 72 VAL A CA 1
ATOM 571 C C . VAL A 1 72 ? 7.051 -17.953 -11.289 1 97.88 72 VAL A C 1
ATOM 573 O O . VAL A 1 72 ? 6.508 -18.906 -10.727 1 97.88 72 VAL A O 1
ATOM 576 N N . THR A 1 73 ? 8.281 -17.656 -11.117 1 98 73 THR A N 1
ATOM 577 C CA . THR A 1 73 ? 9.172 -18.312 -10.172 1 98 73 THR A CA 1
ATOM 578 C C . THR A 1 73 ? 10.008 -17.297 -9.406 1 98 73 THR A C 1
ATOM 580 O O . THR A 1 73 ? 9.945 -16.094 -9.688 1 98 73 THR A O 1
ATOM 583 N N . LYS A 1 74 ? 10.727 -17.812 -8.398 1 98.06 74 LYS A N 1
ATOM 584 C CA . LYS A 1 74 ? 11.68 -16.953 -7.711 1 98.06 74 LYS A CA 1
ATOM 585 C C . LYS A 1 74 ? 12.539 -16.172 -8.711 1 98.06 74 LYS A C 1
ATOM 587 O O . LYS A 1 74 ? 13.031 -16.75 -9.68 1 98.06 74 LYS A O 1
ATOM 592 N N . GLY A 1 75 ? 12.641 -14.906 -8.445 1 97.5 75 GLY A N 1
ATOM 593 C CA . GLY A 1 75 ? 13.492 -14.094 -9.289 1 97.5 75 GLY A CA 1
ATOM 594 C C . GLY A 1 75 ? 12.75 -13.414 -10.422 1 97.5 75 GLY A C 1
ATOM 595 O O . GLY A 1 75 ? 13.258 -12.484 -11.039 1 97.5 75 GLY A O 1
ATOM 596 N N . SER A 1 76 ? 11.555 -13.859 -10.734 1 97.75 76 SER A N 1
ATOM 597 C CA . SER A 1 76 ? 10.758 -13.25 -11.797 1 97.75 76 SER A CA 1
ATOM 598 C C . SER A 1 76 ? 10.539 -11.758 -11.539 1 97.75 76 SER A C 1
ATOM 600 O O . SER A 1 76 ? 10.297 -11.352 -10.398 1 97.75 76 SER A O 1
ATOM 602 N N . LYS A 1 77 ? 10.633 -10.984 -12.641 1 98.06 77 LYS A N 1
ATOM 603 C CA . LYS A 1 77 ? 10.289 -9.562 -12.586 1 98.06 77 LYS A CA 1
ATOM 604 C C . LYS A 1 77 ? 8.828 -9.336 -12.969 1 98.06 77 LYS A C 1
ATOM 606 O O . LYS A 1 77 ? 8.383 -9.789 -14.031 1 98.06 77 LYS A O 1
ATOM 611 N N . LEU A 1 78 ? 8.094 -8.57 -12.141 1 98.38 78 LEU A N 1
ATOM 612 C CA . LEU A 1 78 ? 6.66 -8.422 -12.375 1 98.38 78 LEU A CA 1
ATOM 613 C C . LEU A 1 78 ? 6.25 -6.953 -12.312 1 98.38 78 LEU A C 1
ATOM 615 O O . LEU A 1 78 ? 6.816 -6.176 -11.539 1 98.38 78 LEU A O 1
ATOM 619 N N . TYR A 1 79 ? 5.348 -6.594 -13.125 1 98.5 79 TYR A N 1
ATOM 620 C CA . TYR A 1 79 ? 4.461 -5.449 -12.938 1 98.5 79 TYR A CA 1
ATOM 621 C C . TYR A 1 79 ? 3.152 -5.875 -12.281 1 98.5 79 TYR A C 1
ATOM 623 O O . TYR A 1 79 ? 2.48 -6.793 -12.758 1 98.5 79 TYR A O 1
ATOM 631 N N . ILE A 1 80 ? 2.76 -5.191 -11.164 1 98.19 80 ILE A N 1
ATOM 632 C CA . ILE A 1 80 ? 1.564 -5.551 -10.406 1 98.19 80 ILE A CA 1
ATOM 633 C C . ILE A 1 80 ? 0.717 -4.305 -10.156 1 98.19 80 ILE A C 1
ATOM 635 O O . ILE A 1 80 ? 1.242 -3.256 -9.773 1 98.19 80 ILE A O 1
ATOM 639 N N . GLU A 1 81 ? -0.492 -4.414 -10.398 1 98.12 81 GLU A N 1
ATOM 640 C CA . GLU A 1 81 ? -1.496 -3.451 -9.953 1 98.12 81 GLU A CA 1
ATOM 641 C C . GLU A 1 81 ? -2.549 -4.117 -9.07 1 98.12 81 GLU A C 1
ATOM 643 O O . GLU A 1 81 ? -3.131 -5.137 -9.453 1 98.12 81 GLU A O 1
ATOM 648 N N . GLY A 1 82 ? -2.84 -3.594 -7.969 1 98 82 GLY A N 1
ATOM 649 C CA . GLY A 1 82 ? -3.861 -4.074 -7.055 1 98 82 GLY A CA 1
ATOM 650 C C . GLY A 1 82 ? -4.332 -3.016 -6.074 1 98 82 GLY A C 1
ATOM 651 O O . GLY A 1 82 ? -4.355 -1.827 -6.402 1 98 82 GLY A O 1
ATOM 652 N N . SER A 1 83 ? -4.809 -3.492 -4.953 1 97.44 83 SER A N 1
ATOM 653 C CA . SER A 1 83 ? -5.281 -2.602 -3.9 1 97.44 83 SER A CA 1
ATOM 654 C C . SER A 1 83 ? -4.691 -2.98 -2.547 1 97.44 83 SER A C 1
ATOM 656 O O . SER A 1 83 ? -4.363 -4.145 -2.311 1 97.44 83 SER A O 1
ATOM 658 N N . LEU A 1 84 ? -4.566 -1.96 -1.719 1 97.75 84 LEU A N 1
ATOM 659 C CA . LEU A 1 84 ? -4.074 -2.189 -0.365 1 97.75 84 LEU A CA 1
ATOM 660 C C . LEU A 1 84 ? -5.203 -2.652 0.552 1 97.75 84 LEU A C 1
ATOM 662 O O . LEU A 1 84 ? -6.246 -2.004 0.634 1 97.75 84 LEU A O 1
ATOM 666 N N . GLN A 1 85 ? -4.977 -3.725 1.202 1 97.31 85 GLN A N 1
ATOM 667 C CA . GLN A 1 85 ? -5.953 -4.227 2.162 1 97.31 85 GLN A CA 1
ATOM 668 C C . GLN A 1 85 ? -5.273 -4.684 3.451 1 97.31 85 GLN A C 1
ATOM 670 O O . GLN A 1 85 ? -4.238 -5.348 3.41 1 97.31 85 GLN A O 1
ATOM 675 N N . THR A 1 86 ? -5.875 -4.305 4.555 1 97 86 THR A N 1
ATOM 676 C CA . THR A 1 86 ? -5.367 -4.73 5.855 1 97 86 THR A CA 1
ATOM 677 C C . THR A 1 86 ? -6.363 -5.652 6.551 1 97 86 THR A C 1
ATOM 679 O O . THR A 1 86 ? -7.543 -5.32 6.672 1 97 86 THR A O 1
ATOM 682 N N . ARG A 1 87 ? -5.832 -6.75 6.965 1 94.56 87 ARG A N 1
ATOM 683 C CA . ARG A 1 87 ? -6.688 -7.668 7.711 1 94.56 87 ARG A CA 1
ATOM 684 C C . ARG A 1 87 ? -6.211 -7.816 9.148 1 94.56 87 ARG A C 1
ATOM 686 O O . ARG A 1 87 ? -5.016 -7.703 9.43 1 94.56 87 ARG A O 1
ATOM 693 N N . LYS A 1 88 ? -7.262 -8.094 9.93 1 93.25 88 LYS A N 1
ATOM 694 C CA . LYS A 1 88 ? -6.984 -8.352 11.336 1 93.25 88 LYS A CA 1
ATOM 695 C C . LYS A 1 88 ? -7.043 -9.844 11.648 1 93.25 88 LYS A C 1
ATOM 697 O O . LYS A 1 88 ? -7.902 -10.555 11.125 1 93.25 88 LYS A O 1
ATOM 702 N N . TRP A 1 89 ? -6.055 -10.219 12.516 1 90 89 TRP A N 1
ATOM 703 C CA . TRP A 1 89 ? -6.055 -11.625 12.922 1 90 89 TRP A CA 1
ATOM 704 C C . TRP A 1 89 ? -5.441 -11.789 14.305 1 90 89 TRP A C 1
ATOM 706 O O . TRP A 1 89 ? -4.812 -10.867 14.828 1 90 89 TRP A O 1
ATOM 716 N N . ASN A 1 90 ? -5.781 -12.945 14.977 1 89 90 ASN A N 1
ATOM 717 C CA . ASN A 1 90 ? -5.254 -13.211 16.312 1 89 90 ASN A CA 1
ATOM 718 C C . ASN A 1 90 ? -4.094 -14.195 16.266 1 89 90 ASN A C 1
ATOM 720 O O . ASN A 1 90 ? -4.148 -15.195 15.547 1 89 90 ASN A O 1
ATOM 724 N N . ASP A 1 91 ? -3.078 -13.844 17.078 1 81.75 91 ASP A N 1
ATOM 725 C CA . ASP A 1 91 ? -1.961 -14.781 17.156 1 81.75 91 ASP A CA 1
ATOM 726 C C . ASP A 1 91 ? -2.217 -15.852 18.219 1 81.75 91 ASP A C 1
ATOM 728 O O . ASP A 1 91 ? -3.295 -15.898 18.812 1 81.75 91 ASP A O 1
ATOM 732 N N . ASN A 1 92 ? -1.283 -16.812 18.344 1 83.31 92 ASN A N 1
ATOM 733 C CA . ASN A 1 92 ? -1.446 -17.953 19.25 1 83.31 92 ASN A CA 1
ATOM 734 C C . ASN A 1 92 ? -1.633 -17.484 20.688 1 83.31 92 ASN A C 1
ATOM 736 O O . ASN A 1 92 ? -2.242 -18.172 21.5 1 83.31 92 ASN A O 1
ATOM 740 N N . SER A 1 93 ? -1.204 -16.359 21.016 1 83.5 93 SER A N 1
ATOM 741 C CA . SER A 1 93 ? -1.327 -15.812 22.375 1 83.5 93 SER A CA 1
ATOM 742 C C . SER A 1 93 ? -2.613 -15.008 22.531 1 83.5 93 SER A C 1
ATOM 744 O O . SER A 1 93 ? -2.852 -14.406 23.578 1 83.5 93 SER A O 1
ATOM 746 N N . GLY A 1 94 ? -3.35 -14.898 21.469 1 82.44 94 GLY A N 1
ATOM 747 C CA . GLY A 1 94 ? -4.617 -14.18 21.516 1 82.44 94 GLY A CA 1
ATOM 748 C C . GLY A 1 94 ? -4.477 -12.703 21.234 1 82.44 94 GLY A C 1
ATOM 749 O O . GLY A 1 94 ? -5.445 -11.945 21.344 1 82.44 94 GLY A O 1
ATOM 750 N N . GLN A 1 95 ? -3.318 -12.375 21 1 83.88 95 GLN A N 1
ATOM 751 C CA . GLN A 1 95 ? -3.092 -10.953 20.719 1 83.88 95 GLN A CA 1
ATOM 752 C C . GLN A 1 95 ? -3.504 -10.602 19.297 1 83.88 95 GLN A C 1
ATOM 754 O O . GLN A 1 95 ? -3.223 -11.344 18.359 1 83.88 95 GLN A O 1
ATOM 759 N N . GLU A 1 96 ? -4.113 -9.438 19.125 1 86.94 96 GLU A N 1
ATOM 760 C CA . GLU A 1 96 ? -4.566 -8.953 17.828 1 86.94 96 GLU A CA 1
ATOM 761 C C . GLU A 1 96 ? -3.398 -8.461 16.984 1 86.94 96 GLU A C 1
ATOM 763 O O . GLU A 1 96 ? -2.555 -7.703 17.469 1 86.94 96 GLU A O 1
ATOM 768 N N . LYS A 1 97 ? -3.379 -9.031 15.75 1 87.69 97 LYS A N 1
ATOM 769 C CA . LYS A 1 97 ? -2.346 -8.617 14.805 1 87.69 97 LYS A CA 1
ATOM 770 C C . LYS A 1 97 ? -2.961 -8.117 13.5 1 87.69 97 LYS A C 1
ATOM 772 O O . LYS A 1 97 ? -4.121 -8.414 13.203 1 87.69 97 LYS A O 1
ATOM 777 N N . TYR A 1 98 ? -2.186 -7.23 12.875 1 92.19 98 TYR A N 1
ATOM 778 C CA . TYR A 1 98 ? -2.615 -6.695 11.586 1 92.19 98 TYR A CA 1
ATOM 779 C C . TYR A 1 98 ? -1.629 -7.066 10.484 1 92.19 98 TYR A C 1
ATOM 781 O O . TYR A 1 98 ? -0.415 -7.051 10.703 1 92.19 98 TYR A O 1
ATOM 789 N N . THR A 1 99 ? -2.213 -7.441 9.352 1 95.12 99 THR A N 1
ATOM 790 C CA . THR A 1 99 ? -1.395 -7.691 8.172 1 95.12 99 THR A CA 1
ATOM 791 C C . THR A 1 99 ? -1.912 -6.895 6.977 1 95.12 99 THR A C 1
ATOM 793 O O . THR A 1 99 ? -3.1 -6.953 6.652 1 95.12 99 THR A O 1
ATOM 796 N N . THR A 1 100 ? -1.01 -6.133 6.348 1 97.81 100 THR A N 1
ATOM 797 C CA . THR A 1 100 ? -1.357 -5.383 5.145 1 97.81 100 THR A CA 1
ATOM 798 C C . THR A 1 100 ? -0.808 -6.07 3.9 1 97.81 100 THR A C 1
ATOM 800 O O . THR A 1 100 ? 0.36 -6.465 3.865 1 97.81 100 THR A O 1
ATOM 803 N N . GLU A 1 101 ? -1.73 -6.176 2.955 1 98.12 101 GLU A N 1
ATOM 804 C CA . GLU A 1 101 ? -1.377 -6.883 1.729 1 98.12 101 GLU A CA 1
ATOM 805 C C . GLU A 1 101 ? -1.78 -6.082 0.493 1 98.12 101 GLU A C 1
ATOM 807 O O . GLU A 1 101 ? -2.674 -5.238 0.56 1 98.12 101 GLU A O 1
ATOM 812 N N . VAL A 1 102 ? -1.008 -6.305 -0.599 1 98.56 102 VAL A N 1
ATOM 813 C CA . VAL A 1 102 ? -1.463 -5.883 -1.92 1 98.56 102 VAL A CA 1
ATOM 814 C C . VAL A 1 102 ? -2.322 -6.98 -2.545 1 98.56 102 VAL A C 1
ATOM 816 O O . VAL A 1 102 ? -1.817 -8.055 -2.887 1 98.56 102 VAL A O 1
ATOM 819 N N . VAL A 1 103 ? -3.557 -6.656 -2.766 1 97.62 103 VAL A N 1
ATOM 820 C CA . VAL A 1 103 ? -4.508 -7.688 -3.172 1 97.62 103 VAL A CA 1
ATOM 821 C C . VAL A 1 103 ? -4.879 -7.496 -4.641 1 97.62 103 VAL A C 1
ATOM 823 O O . VAL A 1 103 ? -5.207 -6.387 -5.066 1 97.62 103 VAL A O 1
ATOM 826 N N . LEU A 1 104 ? -4.727 -8.523 -5.379 1 97.19 104 LEU A N 1
ATOM 827 C CA . LEU A 1 104 ? -5.176 -8.539 -6.766 1 97.19 104 LEU A CA 1
ATOM 828 C C . LEU A 1 104 ? -6.5 -9.281 -6.902 1 97.19 104 LEU A C 1
ATOM 830 O O . LEU A 1 104 ? -6.527 -10.516 -6.887 1 97.19 104 LEU A O 1
ATOM 834 N N . GLN A 1 105 ? -7.488 -8.5 -7.062 1 90.81 105 GLN A N 1
ATOM 835 C CA . GLN A 1 105 ? -8.828 -9.031 -7.27 1 90.81 105 GLN A CA 1
ATOM 836 C C . GLN A 1 105 ? -9.227 -8.969 -8.742 1 90.81 105 GLN A C 1
ATOM 838 O O . GLN A 1 105 ? -8.453 -8.484 -9.578 1 90.81 105 GLN A O 1
ATOM 843 N N . ASN A 1 106 ? -10.273 -9.43 -9.18 1 78.88 106 ASN A N 1
ATOM 844 C CA . ASN A 1 106 ? -10.68 -9.609 -10.57 1 78.88 106 ASN A CA 1
ATOM 845 C C . ASN A 1 106 ? -10.734 -8.273 -11.312 1 78.88 106 ASN A C 1
ATOM 847 O O . ASN A 1 106 ? -9.93 -8.023 -12.211 1 78.88 106 ASN A O 1
ATOM 851 N N . PHE A 1 107 ? -11.445 -7.34 -10.992 1 77 107 PHE A N 1
ATOM 852 C CA . PHE A 1 107 ? -11.781 -6.227 -11.867 1 77 107 PHE A CA 1
ATOM 853 C C . PHE A 1 107 ? -10.734 -5.125 -11.773 1 77 107 PHE A C 1
ATOM 855 O O . PHE A 1 107 ? -10.508 -4.391 -12.734 1 77 107 PHE A O 1
ATOM 862 N N . ASN A 1 108 ? -9.977 -4.992 -10.789 1 82 108 ASN A N 1
ATOM 863 C CA . ASN A 1 108 ? -9.094 -3.838 -10.648 1 82 108 ASN A CA 1
ATOM 864 C C . ASN A 1 108 ? -7.641 -4.258 -10.484 1 82 108 ASN A C 1
ATOM 866 O O . ASN A 1 108 ? -6.855 -3.566 -9.836 1 82 108 ASN A O 1
ATOM 870 N N . SER A 1 109 ? -7.281 -5.336 -11.102 1 94.81 109 SER A N 1
ATOM 871 C CA . SER A 1 109 ? -5.934 -5.855 -10.891 1 94.81 109 SER A CA 1
ATOM 872 C C . SER A 1 109 ? -5.25 -6.18 -12.211 1 94.81 109 SER A C 1
ATOM 874 O O . SER A 1 109 ? -5.914 -6.508 -13.195 1 94.81 109 SER A O 1
ATOM 876 N N . GLN A 1 110 ? -3.98 -6.066 -12.266 1 96.5 110 GLN A N 1
ATOM 877 C CA . GLN A 1 110 ? -3.148 -6.402 -13.414 1 96.5 110 GLN A CA 1
ATOM 878 C C . GLN A 1 110 ? -1.816 -7.004 -12.977 1 96.5 110 GLN A C 1
ATOM 880 O O . GLN A 1 110 ? -1.266 -6.617 -11.945 1 96.5 110 GLN A O 1
ATOM 885 N N . LEU A 1 111 ? -1.378 -7.922 -13.758 1 97.44 111 LEU A N 1
ATOM 886 C CA . LEU A 1 111 ? -0.058 -8.516 -13.578 1 97.44 111 LEU A CA 1
ATOM 887 C C . LEU A 1 111 ? 0.608 -8.773 -14.93 1 97.44 111 LEU A C 1
ATOM 889 O O . LEU A 1 111 ? 0.01 -9.383 -15.812 1 97.44 111 LEU A O 1
ATOM 893 N N . ILE A 1 112 ? 1.795 -8.289 -15.086 1 97.19 112 ILE A N 1
ATOM 894 C CA . ILE A 1 112 ? 2.547 -8.469 -16.328 1 97.19 112 ILE A CA 1
ATOM 895 C C . ILE A 1 112 ? 3.928 -9.039 -16.016 1 97.19 112 ILE A C 1
ATOM 897 O O . ILE A 1 112 ? 4.633 -8.531 -15.141 1 97.19 112 ILE A O 1
ATOM 901 N N . LEU A 1 113 ? 4.25 -10.055 -16.672 1 97.25 113 LEU A N 1
ATOM 902 C CA . LEU A 1 113 ? 5.602 -10.594 -16.578 1 97.25 113 LEU A CA 1
ATOM 903 C C . LEU A 1 113 ? 6.582 -9.727 -17.375 1 97.25 113 LEU A C 1
ATOM 905 O O . LEU A 1 113 ? 6.367 -9.461 -18.547 1 97.25 113 LEU A O 1
ATOM 909 N N . LEU A 1 114 ? 7.645 -9.336 -16.766 1 96.81 114 LEU A N 1
ATOM 910 C CA . LEU A 1 114 ? 8.555 -8.398 -17.422 1 96.81 114 LEU A CA 1
ATOM 911 C C . LEU A 1 114 ? 9.875 -9.078 -17.766 1 96.81 114 LEU A C 1
ATOM 913 O O . LEU A 1 114 ? 10.789 -8.445 -18.297 1 96.81 114 LEU A O 1
ATOM 917 N N . ASP A 1 115 ? 10.031 -10.289 -17.484 1 89.81 115 ASP A N 1
ATOM 918 C CA . ASP A 1 115 ? 11.25 -11.023 -17.812 1 89.81 115 ASP A CA 1
ATOM 919 C C . ASP A 1 115 ? 11.445 -11.117 -19.328 1 89.81 115 ASP A C 1
ATOM 921 O O . ASP A 1 115 ? 10.477 -11.141 -20.078 1 89.81 115 ASP A O 1
ATOM 925 N N . SER A 1 116 ? 12.648 -10.602 -19.859 1 73.62 116 SER A N 1
ATOM 926 C CA . SER A 1 116 ? 12.969 -10.727 -21.281 1 73.62 116 SER A CA 1
ATOM 927 C C . SER A 1 116 ? 12.773 -12.164 -21.766 1 73.62 116 SER A C 1
ATOM 929 O O . SER A 1 116 ? 13 -13.117 -21 1 73.62 116 SER A O 1
ATOM 931 N N . LYS A 1 117 ? 11.852 -12.367 -22.609 1 58.41 117 LYS A N 1
ATOM 932 C CA . LYS A 1 117 ? 11.836 -13.664 -23.297 1 58.41 117 LYS A CA 1
ATOM 933 C C . LYS A 1 117 ? 13.25 -14.109 -23.656 1 58.41 117 LYS A C 1
ATOM 935 O O . LYS A 1 117 ? 13.977 -13.391 -24.344 1 58.41 117 LYS A O 1
ATOM 940 N N . ASN A 1 118 ? 14.023 -14.539 -22.656 1 50.69 118 ASN A N 1
ATOM 941 C CA . ASN A 1 118 ? 15.172 -15.172 -23.281 1 50.69 118 ASN A CA 1
ATOM 942 C C . ASN A 1 118 ? 14.789 -15.898 -24.562 1 50.69 118 ASN A C 1
ATOM 944 O O . ASN A 1 118 ? 14.078 -16.906 -24.531 1 50.69 118 ASN A O 1
ATOM 948 N N . SER A 1 119 ? 14.508 -15.203 -25.578 1 45.19 119 SER A N 1
ATOM 949 C CA . SER A 1 119 ? 14.719 -15.914 -26.828 1 45.19 119 SER A CA 1
ATOM 950 C C . SER A 1 119 ? 15.984 -16.766 -26.781 1 45.19 119 SER A C 1
ATOM 952 O O . SER A 1 119 ? 17.094 -16.234 -26.844 1 45.19 119 SER A O 1
ATOM 954 N N . ASN A 1 120 ? 16.094 -17.625 -25.828 1 41.31 120 ASN A N 1
ATOM 955 C CA . ASN A 1 120 ? 17.062 -18.641 -26.234 1 41.31 120 ASN A CA 1
ATOM 956 C C . ASN A 1 120 ? 16.844 -19.078 -27.672 1 41.31 120 ASN A C 1
ATOM 958 O O . ASN A 1 120 ? 16.078 -20.016 -27.922 1 41.31 120 ASN A O 1
ATOM 962 N N . ASN A 1 121 ? 16.547 -18.219 -28.531 1 38.47 121 ASN A N 1
ATOM 963 C CA . ASN A 1 121 ? 16.859 -18.656 -29.891 1 38.47 121 ASN A CA 1
ATOM 964 C C . ASN A 1 121 ? 18.281 -19.219 -29.984 1 38.47 121 ASN A C 1
ATOM 966 O O . ASN A 1 121 ? 19.25 -18.469 -29.891 1 38.47 121 ASN A O 1
ATOM 970 N N . HIS A 1 122 ? 18.484 -20.391 -29.328 1 38.88 122 HIS A N 1
ATOM 971 C CA . HIS A 1 122 ? 19.516 -21.234 -29.922 1 38.88 122 HIS A CA 1
ATOM 972 C C . HIS A 1 122 ? 19.547 -21.078 -31.438 1 38.88 122 HIS A C 1
ATOM 974 O O . HIS A 1 122 ? 18.594 -21.438 -32.125 1 38.88 122 HIS A O 1
ATOM 980 N N . ASN A 1 123 ? 20.141 -20.047 -31.906 1 37.62 123 ASN A N 1
ATOM 981 C CA . ASN A 1 123 ? 20.703 -20.047 -33.25 1 37.62 123 ASN A CA 1
ATOM 982 C C . ASN A 1 123 ? 21.297 -21.391 -33.625 1 37.62 123 ASN A C 1
ATOM 984 O O . ASN A 1 123 ? 22.375 -21.766 -33.125 1 37.62 123 ASN A O 1
ATOM 988 N N . GLN A 1 124 ? 20.531 -22.531 -33.594 1 35.16 124 GLN A N 1
ATOM 989 C CA . GLN A 1 124 ? 20.984 -23.625 -34.438 1 35.16 124 GLN A CA 1
ATOM 990 C C . GLN A 1 124 ? 21.531 -23.094 -35.781 1 35.16 124 GLN A C 1
ATOM 992 O O . GLN A 1 124 ? 20.781 -22.516 -36.562 1 35.16 124 GLN A O 1
ATOM 997 N N . ASP A 1 125 ? 22.766 -22.672 -35.719 1 38.16 125 ASP A N 1
ATOM 998 C CA . ASP A 1 125 ? 23.625 -22.453 -36.875 1 38.16 125 ASP A CA 1
ATOM 999 C C . ASP A 1 125 ? 23.281 -23.438 -38 1 38.16 125 ASP A C 1
ATOM 1001 O O . ASP A 1 125 ? 23.422 -24.656 -37.812 1 38.16 125 ASP A O 1
ATOM 1005 N N . SER A 1 126 ? 22.156 -23.281 -38.656 1 39.19 126 SER A N 1
ATOM 1006 C CA . SER A 1 126 ? 21.953 -23.891 -39.969 1 39.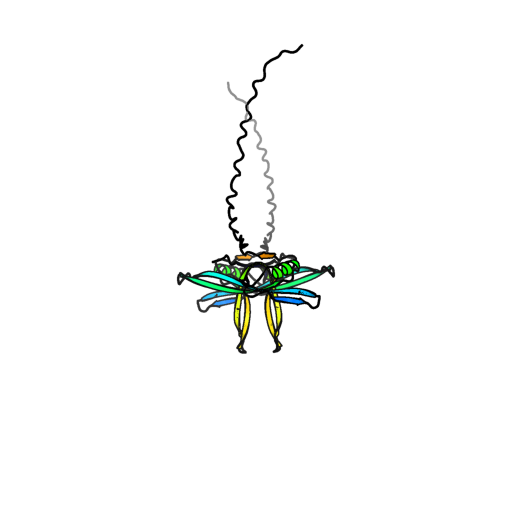19 126 SER A CA 1
ATOM 1007 C C . SER A 1 126 ? 23.266 -23.984 -40.75 1 39.19 126 SER A C 1
ATOM 1009 O O . SER A 1 126 ? 23.938 -22.953 -40.969 1 39.19 126 SER A O 1
ATOM 1011 N N . GLY A 1 127 ? 24.078 -25.016 -40.469 1 35.12 127 GLY A N 1
ATOM 1012 C CA . GLY A 1 127 ? 25.109 -25.438 -41.406 1 35.12 127 GLY A CA 1
ATOM 101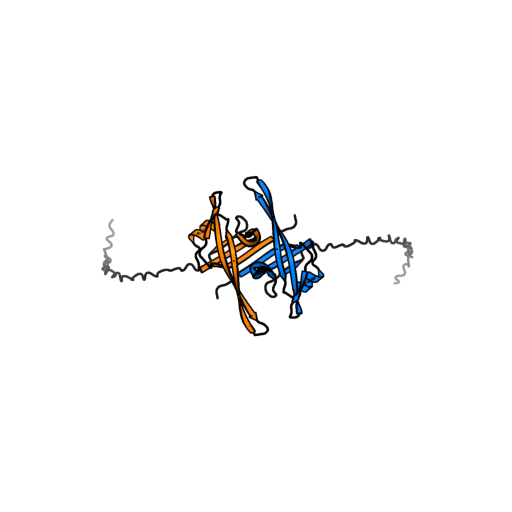3 C C . GLY A 1 127 ? 24.75 -25.219 -42.844 1 35.12 127 GLY A C 1
ATOM 1014 O O . GLY A 1 127 ? 23.828 -25.859 -43.375 1 35.12 127 GLY A O 1
ATOM 1015 N N . HIS A 1 128 ? 24.688 -23.969 -43.25 1 35.94 128 HIS A N 1
ATOM 1016 C CA . HIS A 1 128 ? 24.594 -23.641 -44.656 1 35.94 128 HIS A CA 1
ATOM 1017 C C . HIS A 1 128 ? 25.438 -24.578 -45.5 1 35.94 128 HIS A C 1
ATOM 1019 O O . HIS A 1 128 ? 26.672 -24.547 -45.438 1 35.94 128 HIS A O 1
ATOM 1025 N N . SER A 1 129 ? 24.938 -25.875 -45.625 1 35.25 129 SER A N 1
ATOM 1026 C CA . SER A 1 129 ? 25.484 -26.766 -46.656 1 35.25 129 SER A CA 1
ATOM 1027 C C . SER A 1 129 ? 25.766 -26.016 -47.938 1 35.25 129 SER A C 1
ATOM 1029 O O . SER A 1 129 ? 24.891 -25.344 -48.5 1 35.25 129 SER A O 1
ATOM 1031 N N . GLU A 1 130 ? 27.031 -25.531 -48.031 1 35.16 130 GLU A N 1
ATOM 1032 C CA . GLU A 1 130 ? 27.641 -25.062 -49.281 1 35.16 130 GLU A CA 1
ATOM 1033 C C . GLU A 1 130 ? 27.203 -25.922 -50.469 1 35.16 130 GLU A C 1
ATOM 1035 O O . GLU A 1 130 ? 27.578 -27.094 -50.562 1 35.16 130 GLU A O 1
ATOM 1040 N N . TYR A 1 131 ? 25.844 -25.922 -50.75 1 32.22 131 TYR A N 1
ATOM 1041 C CA . TYR A 1 131 ? 25.438 -26.578 -52 1 32.22 131 TYR A CA 1
ATOM 1042 C C . TYR A 1 131 ? 26.391 -26.234 -53.125 1 32.22 131 TYR A C 1
ATOM 1044 O O . TYR A 1 131 ? 26.625 -25.047 -53.406 1 32.22 131 TYR A O 1
ATOM 1052 N N . LYS A 1 132 ? 27.453 -27.062 -53.312 1 33.91 132 LYS A N 1
ATOM 1053 C CA . LYS A 1 132 ? 28.328 -27.094 -54.469 1 33.91 132 LYS A CA 1
ATOM 1054 C C . LYS A 1 132 ? 27.531 -26.938 -55.75 1 33.91 132 LYS A C 1
ATOM 1056 O O . LYS A 1 132 ? 26.656 -27.734 -56.062 1 33.91 132 LYS A O 1
ATOM 1061 N N . HIS A 1 133 ? 27.281 -25.672 -56.156 1 33.59 133 HIS A N 1
ATOM 1062 C CA . HIS A 1 133 ? 26.672 -25.312 -57.438 1 33.59 133 HIS A CA 1
ATOM 1063 C C . HIS A 1 133 ? 27.25 -26.141 -58.562 1 33.59 133 HIS A C 1
ATOM 1065 O O . HIS A 1 133 ? 28.453 -26.109 -58.812 1 33.59 133 HIS A O 1
ATOM 1071 N N . PRO A 1 134 ? 26.75 -27.406 -58.75 1 34.62 134 PRO A N 1
ATOM 1072 C CA . PRO A 1 134 ? 27.297 -28.125 -59.906 1 34.62 134 PRO A CA 1
ATOM 1073 C C . PRO A 1 134 ? 27.469 -27.219 -61.125 1 34.62 134 PRO A C 1
ATOM 1075 O O . PRO A 1 134 ? 26.641 -26.328 -61.344 1 34.62 134 PRO A O 1
ATOM 1078 N N . GLU A 1 135 ? 28.703 -26.969 -61.469 1 32.19 135 GLU A N 1
ATOM 1079 C CA . GLU A 1 135 ? 29.125 -26.234 -62.656 1 32.19 135 GLU A CA 1
ATOM 1080 C C . GLU A 1 135 ? 28.297 -26.625 -63.875 1 32.19 135 GLU A C 1
ATOM 1082 O O . GLU A 1 135 ? 28.328 -27.781 -64.312 1 32.19 135 GLU A O 1
ATOM 1087 N N . THR A 1 136 ? 26.984 -26.25 -63.844 1 32.56 136 THR A N 1
ATOM 1088 C CA . THR A 1 136 ? 26.156 -26.5 -65 1 32.56 136 THR A CA 1
ATOM 1089 C C . THR A 1 136 ? 26.922 -26.172 -66.312 1 32.56 136 THR A C 1
ATOM 1091 O O . THR A 1 136 ? 27.438 -25.047 -66.438 1 32.56 136 THR A O 1
ATOM 1094 N N . LYS A 1 137 ? 27.641 -27.219 -66.812 1 30.64 137 LYS A N 1
ATOM 1095 C CA . LYS A 1 137 ? 28.281 -27.219 -68.125 1 30.64 137 LYS A CA 1
ATOM 1096 C C . LYS A 1 137 ? 27.438 -26.469 -69.125 1 30.64 137 LYS A C 1
ATOM 1098 O O . LYS A 1 137 ? 26.25 -26.75 -69.312 1 30.64 137 LYS A O 1
ATOM 1103 N N . ASN A 1 138 ? 27.734 -25.156 -69.25 1 30.5 138 ASN A N 1
ATOM 1104 C CA . ASN A 1 138 ? 27.234 -24.203 -70.25 1 30.5 138 ASN A CA 1
ATOM 1105 C C . ASN A 1 138 ? 27.172 -24.812 -71.625 1 30.5 138 ASN A C 1
ATOM 1107 O O . ASN A 1 138 ? 28.203 -25.031 -72.25 1 30.5 138 ASN A O 1
ATOM 1111 N N . HIS A 1 139 ? 26.469 -26.078 -71.625 1 30.62 139 HIS A N 1
ATOM 1112 C CA . HIS A 1 139 ? 26.406 -26.578 -73 1 30.62 139 HIS A CA 1
ATOM 1113 C C . HIS A 1 139 ? 26 -25.453 -74 1 30.62 139 HIS A C 1
ATOM 1115 O O . HIS A 1 139 ? 24.938 -24.844 -73.812 1 30.62 139 HIS A O 1
ATOM 1121 N N . SER A 1 140 ? 27.062 -24.734 -74.375 1 32.59 140 SER A N 1
ATOM 1122 C CA . SER A 1 140 ? 27.031 -23.719 -75.438 1 32.59 140 SER A CA 1
ATOM 1123 C C . SER A 1 140 ? 26.25 -24.188 -76.625 1 32.59 140 SER A C 1
ATOM 1125 O O . SER A 1 140 ? 26.688 -25.125 -77.312 1 32.59 140 SER A O 1
ATOM 1127 N N . PHE A 1 141 ? 24.922 -24.5 -76.375 1 31.36 141 PHE A N 1
ATOM 1128 C CA . PHE A 1 141 ? 24.125 -24.891 -77.5 1 31.36 141 PHE A CA 1
ATOM 1129 C C . PHE A 1 141 ? 24.391 -23.953 -78.688 1 31.36 141 PHE A C 1
ATOM 1131 O O . PHE A 1 141 ? 24.297 -22.734 -78.562 1 31.36 141 PHE A O 1
ATOM 1138 N N . ASP A 1 142 ? 25.297 -24.453 -79.5 1 30.47 142 ASP A N 1
ATOM 1139 C CA . ASP A 1 142 ? 25.719 -23.969 -80.812 1 30.47 142 ASP A CA 1
ATOM 1140 C C . ASP A 1 142 ? 24.516 -23.469 -81.625 1 30.47 142 ASP A C 1
ATOM 1142 O O . ASP A 1 142 ? 23.516 -24.188 -81.75 1 30.47 142 ASP A O 1
ATOM 1146 N N . HIS A 1 143 ? 24.344 -22.172 -81.625 1 32.78 143 HIS A N 1
ATOM 1147 C CA . HIS A 1 143 ? 23.438 -21.281 -82.312 1 32.78 143 HIS A CA 1
ATOM 1148 C C . HIS A 1 143 ? 23.391 -21.656 -83.812 1 32.78 143 HIS A C 1
ATOM 1150 O O . HIS A 1 143 ? 23.781 -20.875 -84.688 1 32.78 143 HIS A O 1
ATOM 1156 N N . SER A 1 144 ? 23.328 -23.109 -84 1 31.62 144 SER A N 1
ATOM 1157 C CA . SER A 1 144 ? 23.375 -23.344 -85.438 1 31.62 144 SER A CA 1
ATOM 1158 C C . SER A 1 144 ? 22.422 -22.422 -86.188 1 31.62 144 SER A C 1
ATOM 1160 O O . SER A 1 144 ? 21.328 -22.141 -85.688 1 31.62 144 SER A O 1
ATOM 1162 N N . ASP A 1 145 ? 22.984 -21.812 -87.188 1 31.58 145 ASP A N 1
ATOM 1163 C CA . ASP A 1 145 ? 22.703 -20.766 -88.125 1 31.58 145 ASP A CA 1
ATOM 1164 C C . ASP A 1 145 ? 21.484 -21.109 -89 1 31.58 145 ASP A C 1
ATOM 1166 O O . ASP A 1 145 ? 21.578 -21.875 -89.938 1 31.58 145 ASP A O 1
ATOM 1170 N N . LEU A 1 146 ? 20.375 -21.766 -88.312 1 33.19 146 LEU A N 1
ATOM 1171 C CA . LEU A 1 146 ? 19.406 -22.141 -89.312 1 33.19 146 LEU A CA 1
ATOM 1172 C C . LEU A 1 146 ? 19.078 -20.969 -90.25 1 33.19 146 LEU A C 1
ATOM 1174 O O . LEU A 1 146 ? 18.656 -19.906 -89.75 1 33.19 146 LEU A O 1
ATOM 1178 N N . ASP A 1 147 ? 19.781 -20.875 -91.312 1 30.55 147 ASP A N 1
ATOM 1179 C CA . ASP A 1 147 ? 19.859 -20.016 -92.5 1 30.55 147 ASP A CA 1
ATOM 1180 C C . ASP A 1 147 ? 18.484 -19.547 -92.938 1 30.55 147 ASP A C 1
ATOM 1182 O O . ASP A 1 147 ? 17.469 -20.125 -92.5 1 30.55 147 ASP A O 1
ATOM 1186 N N . ASP A 1 148 ? 18.312 -18.953 -94.188 1 33.34 148 ASP A N 1
ATOM 1187 C CA . ASP A 1 148 ? 18.047 -17.75 -95 1 33.34 148 ASP A CA 1
ATOM 1188 C C . ASP A 1 148 ? 16.641 -17.781 -95.562 1 33.34 148 ASP A C 1
ATOM 1190 O O . ASP A 1 148 ? 16.219 -16.828 -96.25 1 33.34 148 ASP A O 1
ATOM 1194 N N . GLU A 1 149 ? 15.867 -18.906 -95.938 1 37.06 149 GLU A N 1
ATOM 1195 C CA . GLU A 1 149 ? 15.219 -18.859 -97.188 1 37.06 149 GLU A CA 1
ATOM 1196 C C . GLU A 1 149 ? 13.938 -18.031 -97.125 1 37.06 149 GLU A C 1
ATOM 1198 O O . GLU A 1 149 ? 12.945 -18.453 -96.562 1 37.06 149 GLU A O 1
ATOM 1203 N N . ILE A 1 150 ? 13.805 -16.688 -97.188 1 36.72 150 ILE A N 1
ATOM 1204 C CA . ILE A 1 150 ? 12.719 -15.992 -96.5 1 36.72 150 ILE A CA 1
ATOM 1205 C C . ILE A 1 150 ? 11.414 -16.188 -97.312 1 36.72 150 ILE A C 1
ATOM 1207 O O . ILE A 1 150 ? 10.328 -15.953 -96.75 1 36.72 150 ILE A O 1
ATOM 1211 N N . PRO A 1 151 ? 11.031 -17.234 -98.062 1 29.81 151 PRO A N 1
ATOM 1212 C CA . PRO A 1 151 ? 11.297 -16.984 -99.5 1 29.81 151 PRO A CA 1
ATOM 1213 C C . PRO A 1 151 ? 10.859 -15.578 -99.938 1 29.81 151 PRO A C 1
ATOM 1215 O O . PRO A 1 151 ? 10.195 -14.867 -99.188 1 29.81 151 PRO A O 1
ATOM 1218 N N . PHE A 1 152 ? 10.719 -15.352 -101.312 1 24.7 152 PHE A N 1
ATOM 1219 C CA . PHE A 1 152 ? 9.766 -14.484 -102 1 24.7 152 PHE A CA 1
ATOM 1220 C C . PHE A 1 152 ? 8.414 -14.492 -101.312 1 24.7 152 PHE A C 1
ATOM 1222 O O . PHE A 1 152 ? 8.039 -15.492 -100.688 1 24.7 152 PHE A O 1
ATOM 1229 N N . MET B 1 1 ? 20.719 -1.098 -13.203 1 46.06 1 MET B N 1
ATOM 1230 C CA . MET B 1 1 ? 19.891 -1.871 -12.281 1 46.06 1 MET B CA 1
ATOM 1231 C C . MET B 1 1 ? 18.438 -1.893 -12.742 1 46.06 1 MET B C 1
ATOM 1233 O O . MET B 1 1 ? 17.938 -0.903 -13.289 1 46.06 1 MET B O 1
ATOM 1237 N N . ALA B 1 2 ? 17.75 -3.004 -12.953 1 62.53 2 ALA B N 1
ATOM 1238 C CA . ALA B 1 2 ? 16.422 -3.184 -13.539 1 62.53 2 ALA B CA 1
ATOM 1239 C C . ALA B 1 2 ? 15.375 -2.369 -12.789 1 62.53 2 ALA B C 1
ATOM 1241 O O . ALA B 1 2 ? 15.516 -2.113 -11.594 1 62.53 2 ALA B O 1
ATOM 1242 N N . GLY B 1 3 ? 14.43 -1.549 -13.477 1 85.38 3 GLY B N 1
ATOM 1243 C CA . GLY B 1 3 ? 13.43 -0.574 -13.062 1 85.38 3 GLY B CA 1
ATOM 1244 C C . GLY B 1 3 ? 12.516 -1.084 -11.961 1 85.38 3 GLY B C 1
ATOM 1245 O O . GLY B 1 3 ? 12.062 -2.229 -12.008 1 85.38 3 GLY B O 1
ATOM 1246 N N . SER B 1 4 ? 12.531 -0.507 -10.695 1 95 4 SER B N 1
ATOM 1247 C CA . SER B 1 4 ? 11.648 -0.76 -9.562 1 95 4 SER B CA 1
ATOM 1248 C C . SER B 1 4 ? 10.625 0.355 -9.398 1 95 4 SER B C 1
ATOM 1250 O O . SER B 1 4 ? 10.906 1.518 -9.695 1 95 4 SER B O 1
ATOM 1252 N N . LEU B 1 5 ? 9.43 -0.107 -9.125 1 96.69 5 LEU B N 1
ATOM 1253 C CA . LEU B 1 5 ? 8.375 0.864 -8.852 1 96.69 5 LEU B CA 1
ATOM 1254 C C . LEU B 1 5 ? 7.594 0.477 -7.605 1 96.69 5 LEU B C 1
ATOM 1256 O O . LEU B 1 5 ? 7.238 -0.691 -7.426 1 96.69 5 LEU B O 1
ATOM 1260 N N . ASN B 1 6 ? 7.465 1.341 -6.734 1 97.69 6 ASN B N 1
ATOM 1261 C CA . ASN B 1 6 ? 6.645 1.292 -5.527 1 97.69 6 ASN B CA 1
ATOM 1262 C C . ASN B 1 6 ? 5.77 2.535 -5.398 1 97.69 6 ASN B C 1
ATOM 1264 O O . ASN B 1 6 ? 6.219 3.566 -4.895 1 97.69 6 ASN B O 1
ATOM 1268 N N . LYS B 1 7 ? 4.523 2.373 -5.887 1 97.94 7 LYS B N 1
ATOM 1269 C CA . LYS B 1 7 ? 3.645 3.537 -5.957 1 97.94 7 LYS B CA 1
ATOM 1270 C C . LYS B 1 7 ? 2.256 3.211 -5.418 1 97.94 7 LYS B C 1
ATOM 1272 O O . LYS B 1 7 ? 1.66 2.199 -5.793 1 97.94 7 LYS B O 1
ATOM 1277 N N . VAL B 1 8 ? 1.78 4.074 -4.512 1 98.56 8 VAL B N 1
ATOM 1278 C CA . VAL B 1 8 ? 0.425 3.979 -3.98 1 98.56 8 VAL B CA 1
ATOM 1279 C C . VAL B 1 8 ? -0.357 5.242 -4.328 1 98.56 8 VAL B C 1
ATOM 1281 O O . VAL B 1 8 ? 0.161 6.355 -4.199 1 98.56 8 VAL B O 1
ATOM 1284 N N . ILE B 1 9 ? -1.542 5.062 -4.766 1 98.38 9 ILE B N 1
ATOM 1285 C CA . ILE B 1 9 ? -2.443 6.172 -5.062 1 98.38 9 ILE B CA 1
ATOM 1286 C C . ILE B 1 9 ? -3.76 5.98 -4.309 1 98.38 9 ILE B C 1
ATOM 1288 O O . ILE B 1 9 ? -4.449 4.977 -4.5 1 98.38 9 ILE B O 1
ATOM 1292 N N . LEU B 1 10 ? -4.137 7.023 -3.555 1 98.56 10 LEU B N 1
ATOM 1293 C CA . LEU B 1 10 ? -5.352 6.953 -2.75 1 98.56 10 LEU B CA 1
ATOM 1294 C C . LEU B 1 10 ? -6.207 8.195 -2.951 1 98.56 10 LEU B C 1
ATOM 1296 O O . LEU B 1 10 ? -5.684 9.305 -3.105 1 98.56 10 LEU B O 1
ATOM 1300 N N . ILE B 1 11 ? -7.445 7.961 -2.934 1 98.5 11 ILE B N 1
ATOM 1301 C CA . ILE B 1 11 ? -8.445 9.008 -2.717 1 98.5 11 ILE B CA 1
ATOM 1302 C C . ILE B 1 11 ? -9.383 8.594 -1.59 1 98.5 11 ILE B C 1
ATOM 1304 O O . ILE B 1 11 ? -10.055 7.559 -1.678 1 98.5 11 ILE B O 1
ATOM 1308 N N . GLY B 1 12 ? -9.406 9.328 -0.575 1 98.38 12 GLY B N 1
ATOM 1309 C CA . GLY B 1 12 ? -10.219 8.984 0.58 1 98.38 12 GLY B CA 1
ATOM 1310 C C . GLY B 1 12 ? -10.422 10.148 1.533 1 98.38 12 GLY B C 1
ATOM 1311 O O . GLY B 1 12 ? -10.102 11.289 1.202 1 98.38 12 GLY B O 1
ATOM 1312 N N . ASN B 1 13 ? -11.008 9.828 2.652 1 98.12 13 ASN B N 1
ATOM 1313 C CA . ASN B 1 13 ? -11.32 10.836 3.656 1 98.12 13 ASN B CA 1
ATOM 1314 C C . ASN B 1 13 ? -10.5 10.641 4.926 1 98.12 13 ASN B C 1
ATOM 1316 O O . ASN B 1 13 ? -10.328 9.508 5.391 1 98.12 13 ASN B O 1
ATOM 1320 N N . VAL B 1 14 ? -10.102 11.758 5.434 1 98.56 14 VAL B N 1
ATOM 1321 C CA . VAL B 1 14 ? -9.328 11.742 6.672 1 98.56 14 VAL B CA 1
ATOM 1322 C C . VAL B 1 14 ? -10.234 11.359 7.84 1 98.56 14 VAL B C 1
ATOM 1324 O O . VAL B 1 14 ? -11.289 11.969 8.039 1 98.56 14 VAL B O 1
ATOM 1327 N N . GLY B 1 15 ? -9.836 10.422 8.648 1 98.31 15 GLY B N 1
ATOM 1328 C CA . GLY B 1 15 ? -10.68 9.875 9.703 1 98.31 15 GLY B CA 1
ATOM 1329 C C . GLY B 1 15 ? -10.594 10.648 11 1 98.31 15 GLY B C 1
ATOM 1330 O O . GLY B 1 15 ? -11.508 10.594 11.82 1 98.31 15 GLY B O 1
ATOM 1331 N N . ARG B 1 16 ? -9.5 11.148 11.273 1 98.12 16 ARG B N 1
ATOM 1332 C CA . ARG B 1 16 ? -9.227 11.977 12.445 1 98.12 16 ARG B CA 1
ATOM 1333 C C . ARG B 1 16 ? -8.25 13.094 12.109 1 98.12 16 ARG B C 1
ATOM 1335 O O . ARG B 1 16 ? -7.531 13.023 11.109 1 98.12 16 ARG B O 1
ATOM 1342 N N . ASP B 1 17 ? -8.281 14.039 12.961 1 98.44 17 ASP B N 1
ATOM 1343 C CA . ASP B 1 17 ? -7.359 15.148 12.719 1 98.44 17 ASP B CA 1
ATOM 1344 C C . ASP B 1 17 ? -5.918 14.656 12.625 1 98.44 17 ASP B C 1
ATOM 1346 O O . ASP B 1 17 ? -5.504 13.789 13.398 1 98.44 17 ASP B O 1
ATOM 1350 N N . PRO B 1 18 ? -5.168 15.258 11.719 1 98.25 18 PRO B N 1
ATOM 1351 C CA . PRO B 1 18 ? -3.77 14.852 11.562 1 98.25 18 PRO B CA 1
ATOM 1352 C C . PRO B 1 18 ? -2.947 15.062 12.836 1 98.25 18 PRO B C 1
ATOM 1354 O O . PRO B 1 18 ? -3.174 16.031 13.562 1 98.25 18 PRO B O 1
ATOM 1357 N N . GLU B 1 19 ? -2.029 14.211 13 1 98 19 GLU B N 1
ATOM 1358 C CA . GLU B 1 19 ? -1.145 14.297 14.156 1 98 19 GLU B CA 1
ATOM 1359 C C . GLU B 1 19 ? 0.257 14.742 13.75 1 98 19 GLU B C 1
ATOM 1361 O O . GLU B 1 19 ? 0.907 14.086 12.93 1 98 19 GLU B O 1
ATOM 1366 N N . MET B 1 20 ? 0.7 15.781 14.406 1 96 20 MET B N 1
ATOM 1367 C CA . MET B 1 20 ? 2.027 16.312 14.109 1 96 20 MET B CA 1
ATOM 1368 C C . MET B 1 20 ? 3.039 15.867 15.156 1 96 20 MET B C 1
ATOM 1370 O O . MET B 1 20 ? 2.732 15.844 16.359 1 96 20 MET B O 1
ATOM 1374 N N . ARG B 1 21 ? 4.105 15.484 14.641 1 95.88 21 ARG B N 1
ATOM 1375 C CA . ARG B 1 21 ? 5.227 15.156 15.516 1 95.88 21 ARG B CA 1
ATOM 1376 C C . ARG B 1 21 ? 6.52 15.797 15.023 1 95.88 21 ARG B C 1
ATOM 1378 O O . ARG B 1 21 ? 6.66 16.078 13.828 1 95.88 21 ARG B O 1
ATOM 1385 N N . THR B 1 22 ? 7.398 16.016 15.984 1 94.19 22 THR B N 1
ATOM 1386 C CA . THR B 1 22 ? 8.711 16.562 15.641 1 94.19 22 THR B CA 1
ATOM 1387 C C . THR B 1 22 ? 9.812 15.547 15.945 1 94.19 22 THR B C 1
ATOM 1389 O O . THR B 1 22 ? 9.852 14.984 17.047 1 94.19 22 THR B O 1
ATOM 1392 N N . THR B 1 23 ? 10.648 15.328 15 1 90.62 23 THR B N 1
ATOM 1393 C CA . THR B 1 23 ? 11.75 14.391 15.195 1 90.62 23 THR B CA 1
ATOM 1394 C C . THR B 1 23 ? 12.867 15.039 16.016 1 90.62 23 THR 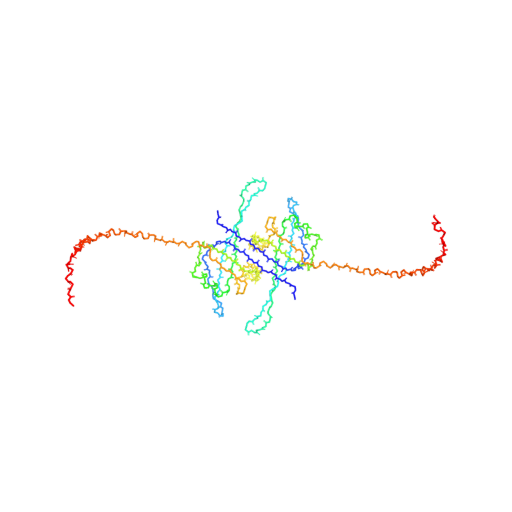B C 1
ATOM 1396 O O . THR B 1 23 ? 12.828 16.234 16.297 1 90.62 23 THR B O 1
ATOM 1399 N N . GLY B 1 24 ? 13.828 14.156 16.516 1 88.44 24 GLY B N 1
ATOM 1400 C CA . GLY B 1 24 ? 14.969 14.656 17.25 1 88.44 24 GLY B CA 1
ATOM 1401 C C . GLY B 1 24 ? 15.773 15.688 16.5 1 88.44 24 GLY B C 1
ATOM 1402 O O . GLY B 1 24 ? 16.391 16.578 17.094 1 88.44 24 GLY B O 1
ATOM 1403 N N . GLU B 1 25 ? 15.734 15.656 15.203 1 89.06 25 GLU B N 1
ATOM 1404 C CA . GLU B 1 25 ? 16.484 16.578 14.359 1 89.06 25 GLU B CA 1
ATOM 1405 C C . GLU B 1 25 ? 15.672 17.844 14.078 1 89.06 25 GLU B C 1
ATOM 1407 O O . GLU B 1 25 ? 16.109 18.719 13.32 1 89.06 25 GLU B O 1
ATOM 1412 N N . GLY B 1 26 ? 14.445 17.938 14.602 1 89.75 26 GLY B N 1
ATOM 1413 C CA . GLY B 1 26 ? 13.617 19.109 14.445 1 89.75 26 GLY B CA 1
ATOM 1414 C C . GLY B 1 26 ? 12.695 19.047 13.242 1 89.75 26 GLY B C 1
ATOM 1415 O O . GLY B 1 26 ? 11.992 20.016 12.938 1 89.75 26 GLY B O 1
ATOM 1416 N N . LYS B 1 27 ? 12.75 18 12.586 1 91.12 27 LYS B N 1
ATOM 1417 C CA . LYS B 1 27 ? 11.883 17.844 11.414 1 91.12 27 LYS B CA 1
ATOM 1418 C C . LYS B 1 27 ? 10.461 17.484 11.828 1 91.12 27 LYS B C 1
ATOM 1420 O O . LYS B 1 27 ? 10.266 16.656 12.727 1 91.12 27 LYS B O 1
ATOM 1425 N N . LYS B 1 28 ? 9.555 18.078 11.141 1 94.69 28 LYS B N 1
ATOM 1426 C CA . LYS B 1 28 ? 8.148 17.812 11.43 1 94.69 28 LYS B CA 1
ATOM 1427 C C . LYS B 1 28 ? 7.629 16.656 10.578 1 94.69 28 LYS B C 1
ATOM 1429 O O . LYS B 1 28 ? 7.914 16.578 9.383 1 94.69 28 LYS B O 1
ATOM 1434 N N . ILE B 1 29 ? 6.898 15.82 11.18 1 96.25 29 ILE B N 1
ATOM 1435 C CA . ILE B 1 29 ? 6.27 14.672 10.539 1 96.25 29 ILE B CA 1
ATOM 1436 C C . ILE B 1 29 ? 4.781 14.641 10.859 1 96.25 29 ILE B C 1
ATOM 1438 O O . ILE B 1 29 ? 4.375 14.977 11.977 1 96.25 29 ILE B O 1
ATOM 1442 N N . ILE B 1 30 ? 3.982 14.203 9.883 1 98 30 ILE B N 1
ATOM 1443 C CA . ILE B 1 30 ? 2.551 14.102 10.133 1 98 30 ILE B CA 1
ATOM 1444 C C . ILE B 1 30 ? 2.084 12.664 9.891 1 98 30 ILE B C 1
ATOM 1446 O O . ILE B 1 30 ? 2.506 12.023 8.93 1 98 30 ILE B O 1
ATOM 1450 N N . ASN B 1 31 ? 1.284 12.242 10.789 1 98.19 31 ASN B N 1
ATOM 1451 C CA . ASN B 1 31 ? 0.542 11 10.609 1 98.19 31 ASN B CA 1
ATOM 1452 C C . ASN B 1 31 ? -0.948 11.258 10.406 1 98.19 31 ASN B C 1
ATOM 1454 O O . ASN B 1 31 ? -1.537 12.094 11.094 1 98.19 31 ASN B O 1
ATOM 1458 N N . LEU B 1 32 ? -1.526 10.586 9.477 1 97.31 32 LEU B N 1
ATOM 1459 C CA . LEU B 1 32 ? -2.98 10.641 9.367 1 97.31 32 LEU B CA 1
ATOM 1460 C C . LEU B 1 32 ? -3.537 9.297 8.906 1 97.31 32 LEU B C 1
ATOM 1462 O O . LEU B 1 32 ? -2.795 8.453 8.383 1 97.31 32 LEU B O 1
ATOM 1466 N N . SER B 1 33 ? -4.75 9.086 9.258 1 98.5 33 SER B N 1
ATOM 1467 C CA . SER B 1 33 ? -5.508 7.922 8.82 1 98.5 33 SER B CA 1
ATOM 1468 C C . SER B 1 33 ? -6.477 8.281 7.699 1 98.5 33 SER B C 1
ATOM 1470 O O . SER B 1 33 ? -7.289 9.195 7.848 1 98.5 33 SER B O 1
ATOM 1472 N N . LEU B 1 34 ? -6.387 7.582 6.59 1 98.69 34 LEU B N 1
ATOM 1473 C CA . LEU B 1 34 ? -7.227 7.852 5.426 1 98.69 34 LEU B CA 1
ATOM 1474 C C . LEU B 1 34 ? -8.148 6.668 5.133 1 98.69 34 LEU B C 1
ATOM 1476 O O . LEU B 1 34 ? -7.684 5.531 5.008 1 98.69 34 LEU B O 1
ATOM 1480 N N . ALA B 1 35 ? -9.398 6.984 5.02 1 98.56 35 ALA B N 1
ATOM 1481 C CA . ALA B 1 35 ? -10.367 5.941 4.711 1 98.56 35 ALA B CA 1
ATOM 1482 C C . ALA B 1 35 ? -10.641 5.871 3.211 1 98.56 35 ALA B C 1
ATOM 1484 O O . ALA B 1 35 ? -10.914 6.891 2.576 1 98.56 35 ALA B O 1
ATOM 1485 N N . THR B 1 36 ? -10.547 4.73 2.607 1 97.94 36 THR B N 1
ATOM 1486 C CA . THR B 1 36 ? -11.031 4.449 1.26 1 97.94 36 THR B CA 1
ATOM 1487 C C . THR B 1 36 ? -12.102 3.369 1.285 1 97.94 36 THR B C 1
ATOM 1489 O O . THR B 1 36 ? -12.078 2.479 2.137 1 97.94 36 THR B O 1
ATOM 1492 N N . THR B 1 37 ? -13.031 3.512 0.351 1 95.5 37 THR B N 1
ATOM 1493 C CA . THR B 1 37 ? -14.133 2.553 0.309 1 95.5 37 THR B CA 1
ATOM 1494 C C . THR B 1 37 ? -14.258 1.939 -1.082 1 95.5 37 THR B C 1
ATOM 1496 O O . THR B 1 37 ? -14.117 2.637 -2.09 1 95.5 37 THR B O 1
ATOM 1499 N N . GLU B 1 38 ? -14.375 0.685 -1.099 1 90.88 38 GLU B N 1
ATOM 1500 C CA . GLU B 1 38 ? -14.68 -0.055 -2.32 1 90.88 38 GLU B CA 1
ATOM 1501 C C . GLU B 1 38 ? -16.094 -0.629 -2.283 1 90.88 38 GLU B C 1
ATOM 1503 O O . GLU B 1 38 ? -16.516 -1.17 -1.262 1 90.88 38 GLU B O 1
ATOM 1508 N N . THR B 1 39 ? -16.828 -0.354 -3.381 1 88.94 39 THR B N 1
ATOM 1509 C CA . THR B 1 39 ? -18.172 -0.901 -3.514 1 88.94 39 THR B CA 1
ATOM 1510 C C . THR B 1 39 ? -18.266 -1.827 -4.723 1 88.94 39 THR B C 1
ATOM 1512 O O . THR B 1 39 ? -17.703 -1.532 -5.781 1 88.94 39 THR B O 1
ATOM 1515 N N . TRP B 1 40 ? -18.875 -2.971 -4.41 1 83.69 40 TRP B N 1
ATOM 1516 C CA . TRP B 1 40 ? -19.062 -3.881 -5.535 1 83.69 40 TRP B CA 1
ATOM 1517 C C . TRP B 1 40 ? -20.359 -4.668 -5.391 1 83.69 40 TRP B C 1
ATOM 1519 O O . TRP B 1 40 ? -20.969 -4.684 -4.316 1 83.69 40 TRP B O 1
ATOM 1529 N N . LYS B 1 41 ? -20.844 -5.184 -6.488 1 84.38 41 LYS B N 1
ATOM 1530 C CA . LYS B 1 41 ? -22.047 -6.027 -6.504 1 84.38 41 LYS B CA 1
ATOM 1531 C C . LYS B 1 41 ? -21.672 -7.504 -6.43 1 84.38 41 LYS B C 1
ATOM 1533 O O . LYS B 1 41 ? -20.922 -8.008 -7.27 1 84.38 41 LYS B O 1
ATOM 1538 N N . ASP B 1 42 ? -22.203 -8.117 -5.367 1 78.25 42 ASP B N 1
ATOM 1539 C CA . ASP B 1 42 ? -21.984 -9.547 -5.234 1 78.25 42 ASP B CA 1
ATOM 1540 C C . ASP B 1 42 ? -22.625 -10.312 -6.387 1 78.25 42 ASP B C 1
ATOM 1542 O O . ASP B 1 42 ? -23.812 -10.156 -6.648 1 78.25 42 ASP B O 1
ATOM 1546 N N . ARG B 1 43 ? -21.969 -11.039 -7.113 1 73.25 43 ARG B N 1
ATOM 1547 C CA . ARG B 1 43 ? -22.453 -11.711 -8.312 1 73.25 43 ARG B CA 1
ATOM 1548 C C . ARG B 1 43 ? -23.5 -12.766 -7.961 1 73.25 43 ARG B C 1
ATOM 1550 O O . ARG B 1 43 ? -24.406 -13.031 -8.75 1 73.25 43 ARG B O 1
ATOM 1557 N N . ILE B 1 44 ? -23.297 -13.312 -6.824 1 73.25 44 ILE B N 1
ATOM 1558 C CA . ILE B 1 44 ? -24.188 -14.406 -6.445 1 73.25 44 ILE B CA 1
ATOM 1559 C C . ILE B 1 44 ? -25.484 -13.836 -5.867 1 73.25 44 ILE B C 1
ATOM 1561 O O . ILE B 1 44 ? -26.578 -14.195 -6.312 1 73.25 44 ILE B O 1
ATOM 1565 N N . THR B 1 45 ? -25.359 -12.852 -4.984 1 82.19 45 THR B N 1
ATOM 1566 C CA . THR B 1 45 ? -26.531 -12.383 -4.242 1 82.19 45 THR B CA 1
ATOM 1567 C C . THR B 1 45 ? -27.078 -11.086 -4.848 1 82.19 45 THR B C 1
ATOM 1569 O O . THR B 1 45 ? -28.172 -10.656 -4.512 1 82.19 45 THR B O 1
ATOM 1572 N N . SER B 1 46 ? -26.25 -10.586 -5.762 1 83.31 46 SER B N 1
ATOM 1573 C CA . SER B 1 46 ? -26.625 -9.328 -6.402 1 83.31 46 SER B CA 1
ATOM 1574 C C . SER B 1 46 ? -26.734 -8.203 -5.379 1 83.31 46 SER B C 1
ATOM 1576 O O . SER B 1 46 ? -27.375 -7.176 -5.645 1 83.31 46 SER B O 1
ATOM 1578 N N . GLU B 1 47 ? -26.281 -8.477 -4.188 1 86.62 47 GLU B N 1
ATOM 1579 C CA . GLU B 1 47 ? -26.297 -7.449 -3.145 1 86.62 47 GLU B CA 1
ATOM 1580 C C . GLU B 1 47 ? -25.062 -6.555 -3.242 1 86.62 47 GLU B C 1
ATOM 1582 O O . GLU B 1 47 ? -23.969 -7.023 -3.586 1 86.62 47 GLU B O 1
ATOM 1587 N N . ARG B 1 48 ? -25.375 -5.355 -3.02 1 87.88 48 ARG B N 1
ATOM 1588 C CA . ARG B 1 48 ? -24.266 -4.406 -2.973 1 87.88 48 ARG B CA 1
ATOM 1589 C C . ARG B 1 48 ? -23.453 -4.574 -1.691 1 87.88 48 ARG B C 1
ATOM 1591 O O . ARG B 1 48 ? -24.016 -4.57 -0.592 1 87.88 48 ARG B O 1
ATOM 1598 N N . LYS B 1 49 ? -22.109 -4.844 -1.893 1 89.31 49 LYS B N 1
ATOM 1599 C CA . LYS B 1 49 ? -21.203 -4.961 -0.752 1 89.31 49 LYS B CA 1
ATOM 1600 C C . LYS B 1 49 ? -20.234 -3.789 -0.701 1 89.31 49 LYS B C 1
ATOM 1602 O O . LYS B 1 49 ? -19.953 -3.158 -1.724 1 89.31 49 LYS B O 1
ATOM 1607 N N . GLU B 1 50 ? -19.859 -3.469 0.514 1 90.75 50 GLU B N 1
ATOM 1608 C CA . GLU B 1 50 ? -18.938 -2.354 0.731 1 90.75 50 GLU B CA 1
ATOM 1609 C C . GLU B 1 50 ? -17.828 -2.73 1.712 1 90.75 50 GLU B C 1
ATOM 1611 O O . GLU B 1 50 ? -18.078 -3.455 2.68 1 90.75 50 GLU B O 1
ATOM 1616 N N . ARG B 1 51 ? -16.688 -2.24 1.38 1 92.56 51 ARG B N 1
ATOM 1617 C CA . ARG B 1 51 ? -15.547 -2.432 2.277 1 92.56 51 ARG B CA 1
ATOM 1618 C C . ARG B 1 51 ? -14.75 -1.142 2.438 1 92.56 51 ARG B C 1
ATOM 1620 O O . ARG B 1 51 ? -14.43 -0.476 1.45 1 92.56 51 ARG B O 1
ATOM 1627 N N . THR B 1 52 ? -14.469 -0.878 3.699 1 96.25 52 THR B N 1
ATOM 1628 C CA . THR B 1 52 ? -13.641 0.288 3.998 1 96.25 52 THR B CA 1
ATOM 1629 C C . THR B 1 52 ? -12.25 -0.136 4.449 1 96.25 52 THR B C 1
ATOM 1631 O O . THR B 1 52 ? -12.102 -1.085 5.223 1 96.25 52 THR B O 1
ATOM 1634 N N . GLU B 1 53 ? -11.281 0.493 3.865 1 97.94 53 GLU B N 1
ATOM 1635 C CA . GLU B 1 53 ? -9.898 0.341 4.305 1 97.94 53 GLU B CA 1
ATOM 1636 C C . GLU B 1 53 ? -9.391 1.614 4.973 1 97.94 53 GLU B C 1
ATOM 1638 O O . GLU B 1 53 ? -9.672 2.721 4.512 1 97.94 53 GLU B O 1
ATOM 1643 N N . TRP B 1 54 ? -8.648 1.419 6.07 1 98.19 54 TRP B N 1
ATOM 1644 C CA . TRP B 1 54 ? -7.977 2.525 6.746 1 98.19 54 TRP B CA 1
ATOM 1645 C C . TRP B 1 54 ? -6.473 2.486 6.496 1 98.19 54 TRP B C 1
ATOM 1647 O O . TRP B 1 54 ? -5.801 1.519 6.863 1 98.19 54 TRP B O 1
ATOM 1657 N N . HIS B 1 55 ? -6.02 3.484 5.918 1 98.62 55 HIS B N 1
ATOM 1658 C CA . HIS B 1 55 ? -4.605 3.561 5.57 1 98.62 55 HIS B CA 1
ATOM 1659 C C . HIS B 1 55 ? -3.85 4.469 6.531 1 98.62 55 HIS B C 1
ATOM 1661 O O . HIS B 1 55 ? -4.273 5.598 6.789 1 98.62 55 HIS B O 1
ATOM 1667 N N . ARG B 1 56 ? -2.729 3.953 7.008 1 98.44 56 ARG B N 1
ATOM 1668 C CA . ARG B 1 56 ? -1.784 4.793 7.742 1 98.44 56 ARG B CA 1
ATOM 1669 C C . ARG B 1 56 ? -0.891 5.574 6.785 1 98.44 56 ARG B C 1
ATOM 1671 O O . ARG B 1 56 ? -0.146 4.984 6 1 98.44 56 ARG B O 1
ATOM 1678 N N . VAL B 1 57 ? -0.969 6.852 6.84 1 98.62 57 VAL B N 1
ATOM 1679 C CA . VAL B 1 57 ? -0.175 7.715 5.969 1 98.62 57 VAL B CA 1
ATOM 1680 C C . VAL B 1 57 ? 0.821 8.516 6.805 1 98.62 57 VAL B C 1
ATOM 1682 O O . VAL B 1 57 ? 0.454 9.102 7.824 1 98.62 57 VAL B O 1
ATOM 1685 N N . VAL B 1 58 ? 2.033 8.555 6.367 1 98.19 58 VAL B N 1
ATOM 1686 C CA . VAL B 1 58 ? 3.076 9.328 7.035 1 98.19 58 VAL B CA 1
ATOM 1687 C C . VAL B 1 58 ? 3.688 10.32 6.055 1 98.19 58 VAL B C 1
ATOM 1689 O O . VAL B 1 58 ? 4.141 9.945 4.969 1 98.19 58 VAL B O 1
ATOM 1692 N N . ILE B 1 59 ? 3.777 11.469 6.441 1 97.5 59 ILE B N 1
ATOM 1693 C CA . ILE B 1 59 ? 4.242 12.531 5.559 1 97.5 59 ILE B CA 1
ATOM 1694 C C . ILE B 1 59 ? 5.539 13.125 6.102 1 97.5 59 ILE B C 1
ATOM 1696 O O . ILE B 1 59 ? 5.559 13.695 7.199 1 97.5 59 ILE B O 1
ATOM 1700 N N . PHE B 1 60 ? 6.543 13.102 5.32 1 93.5 60 PHE B N 1
ATOM 1701 C CA . PHE B 1 60 ? 7.855 13.633 5.68 1 93.5 60 PHE B CA 1
ATOM 1702 C C . PHE B 1 60 ? 8.148 14.914 4.918 1 93.5 60 PHE B C 1
ATOM 1704 O O . PHE B 1 60 ? 9 15.703 5.324 1 93.5 60 PHE B O 1
ATOM 1711 N N . SER B 1 61 ? 7.516 15.07 3.807 1 89.12 61 SER B N 1
ATOM 1712 C CA . SER B 1 61 ? 7.758 16.219 2.951 1 89.12 61 SER B CA 1
ATOM 1713 C C . SER B 1 61 ? 7.395 17.531 3.664 1 89.12 61 SER B C 1
ATOM 1715 O O . SER B 1 61 ? 6.227 17.75 3.988 1 89.12 61 SER B O 1
ATOM 1717 N N . GLU B 1 62 ? 8.352 18.359 3.793 1 88.31 62 GLU B N 1
ATOM 1718 C CA . GLU B 1 62 ? 8.117 19.578 4.547 1 88.31 62 GLU B CA 1
ATOM 1719 C C . GLU B 1 62 ? 7.016 20.422 3.904 1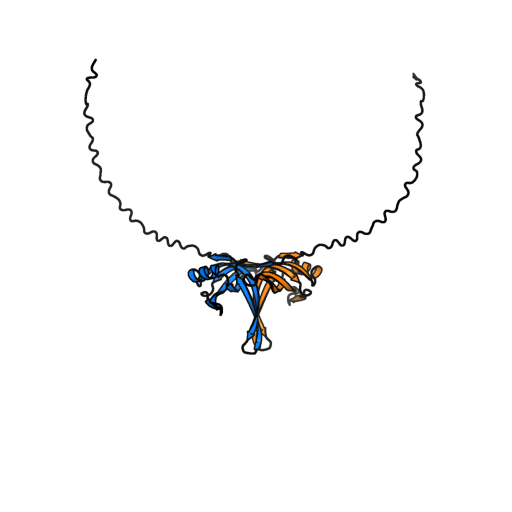 88.31 62 GLU B C 1
ATOM 1721 O O . GLU B 1 62 ? 6.168 20.984 4.602 1 88.31 62 GLU B O 1
ATOM 1726 N N . GLY B 1 63 ? 7.121 20.547 2.609 1 92.25 63 GLY B N 1
ATOM 1727 C CA . GLY B 1 63 ? 6.094 21.297 1.907 1 92.25 63 GLY B CA 1
ATOM 1728 C C . GLY B 1 63 ? 4.695 20.75 2.133 1 92.25 63 GLY B C 1
ATOM 1729 O O . GLY B 1 63 ? 3.76 21.5 2.385 1 92.25 63 GLY B O 1
ATOM 1730 N N . LEU B 1 64 ? 4.605 19.469 2.113 1 95.12 64 LEU B N 1
ATOM 1731 C CA . LEU B 1 64 ? 3.303 18.844 2.293 1 95.12 64 LEU B CA 1
ATOM 1732 C C . LEU B 1 64 ? 2.861 18.906 3.752 1 95.12 64 LEU B C 1
ATOM 1734 O O . LEU B 1 64 ? 1.669 19.031 4.039 1 95.12 64 LEU B O 1
ATOM 1738 N N . VAL B 1 65 ? 3.793 18.812 4.621 1 95.81 65 VAL B N 1
ATOM 1739 C CA . VAL B 1 65 ? 3.484 18.938 6.043 1 95.81 65 VAL B CA 1
ATOM 1740 C C . VAL B 1 65 ? 2.793 20.266 6.305 1 95.81 65 VAL B C 1
ATOM 1742 O O . VAL B 1 65 ? 1.771 20.328 6.996 1 95.81 65 VAL B O 1
ATOM 1745 N N . SER B 1 66 ? 3.332 21.297 5.762 1 94.94 66 SER B N 1
ATOM 1746 C CA . SER B 1 66 ? 2.773 22.625 5.949 1 94.94 66 SER B CA 1
ATOM 1747 C C . SER B 1 66 ? 1.351 22.719 5.406 1 94.94 66 SER B C 1
ATOM 1749 O O . SER B 1 66 ? 0.474 23.312 6.039 1 94.94 66 SER B O 1
ATOM 1751 N N . VAL B 1 67 ? 1.16 22.172 4.277 1 95.5 67 VAL B N 1
ATOM 1752 C CA . VAL B 1 67 ? -0.156 22.172 3.648 1 95.5 67 VAL B CA 1
ATOM 1753 C C . VAL B 1 67 ? -1.158 21.438 4.527 1 95.5 67 VAL B C 1
ATOM 1755 O O . VAL B 1 67 ? -2.248 21.938 4.805 1 95.5 67 VAL B O 1
ATOM 1758 N N . VAL B 1 68 ? -0.795 20.281 4.996 1 97.44 68 VAL B N 1
ATOM 1759 C CA . VAL B 1 68 ? -1.698 19.453 5.781 1 97.44 68 VAL B CA 1
ATOM 1760 C C . VAL B 1 68 ? -1.994 20.125 7.117 1 97.44 68 VAL B C 1
ATOM 1762 O O . VAL B 1 68 ? -3.145 20.141 7.566 1 97.44 68 VAL B O 1
ATOM 1765 N N . GLU B 1 69 ? -1.019 20.625 7.691 1 96 69 GLU B N 1
ATOM 1766 C CA . GLU B 1 69 ? -1.177 21.297 8.977 1 96 69 GLU B CA 1
ATOM 1767 C C . GLU B 1 69 ? -2.16 22.453 8.883 1 96 69 GLU B C 1
ATOM 1769 O O . GLU B 1 69 ? -2.961 22.688 9.797 1 96 69 GLU B O 1
ATOM 1774 N N . ARG B 1 70 ? -2.18 23.125 7.82 1 96.19 70 ARG B N 1
ATOM 1775 C CA . ARG B 1 70 ? -2.947 24.359 7.676 1 96.19 70 ARG B CA 1
ATOM 1776 C C . ARG B 1 70 ? -4.367 24.062 7.203 1 96.19 70 ARG B C 1
ATOM 1778 O O . ARG B 1 70 ? -5.316 24.734 7.617 1 96.19 70 ARG B O 1
ATOM 1785 N N . TYR B 1 71 ? -4.496 23.016 6.371 1 97.25 71 TYR B N 1
ATOM 1786 C CA . TYR B 1 71 ? -5.746 23 5.621 1 97.25 71 TYR B CA 1
ATOM 1787 C C . TYR B 1 71 ? -6.5 21.688 5.863 1 97.25 71 TYR B C 1
ATOM 1789 O O . TYR B 1 71 ? -7.688 21.578 5.543 1 97.25 71 TYR B O 1
ATOM 1797 N N . VAL B 1 72 ? -5.871 20.672 6.402 1 97.88 72 VAL B N 1
ATOM 1798 C CA . VAL B 1 72 ? -6.496 19.359 6.453 1 97.88 72 VAL B CA 1
ATOM 1799 C C . VAL B 1 72 ? -7.039 19.094 7.855 1 97.88 72 VAL B C 1
ATOM 1801 O O . VAL B 1 72 ? -6.34 19.312 8.852 1 97.88 72 VAL B O 1
ATOM 1804 N N . THR B 1 73 ? -8.242 18.688 7.938 1 98 73 THR B N 1
ATOM 1805 C CA . THR B 1 73 ? -8.914 18.312 9.18 1 98 73 THR B CA 1
ATOM 1806 C C . THR B 1 73 ? -9.688 17 9 1 98 73 THR B C 1
ATOM 1808 O O . THR B 1 73 ? -9.773 16.469 7.887 1 98 73 THR B O 1
ATOM 1811 N N . LYS B 1 74 ? -10.195 16.5 10.141 1 98.06 74 LYS B N 1
ATOM 1812 C CA . LYS B 1 74 ? -11.094 15.352 10.039 1 98.06 74 LYS B CA 1
ATOM 1813 C C . LYS B 1 74 ? -12.156 15.578 8.977 1 98.06 74 LYS B C 1
ATOM 1815 O O . LYS B 1 74 ? -12.758 16.656 8.898 1 98.06 74 LYS B O 1
ATOM 1820 N N . GLY B 1 75 ? -12.305 14.555 8.164 1 97.44 75 GLY B N 1
ATOM 1821 C CA . GLY B 1 75 ? -13.352 14.633 7.156 1 97.44 75 GLY B CA 1
ATOM 1822 C C . GLY B 1 75 ? -12.852 15.133 5.816 1 97.44 75 GLY B C 1
ATOM 1823 O O . GLY B 1 75 ? -13.531 14.984 4.797 1 97.44 75 GLY B O 1
ATOM 1824 N N . SER B 1 76 ? -11.695 15.75 5.77 1 97.75 76 SER B N 1
ATOM 1825 C CA . SER B 1 76 ? -11.141 16.25 4.512 1 97.75 76 SER B CA 1
ATOM 1826 C C . SER B 1 76 ? -10.992 15.125 3.492 1 97.75 76 SER B C 1
ATOM 1828 O O . SER B 1 76 ? -10.602 14.008 3.84 1 97.75 76 SER B O 1
ATOM 1830 N N . LYS B 1 77 ? -11.32 15.469 2.225 1 98.06 77 LYS B N 1
ATOM 1831 C CA . LYS B 1 77 ? -11.086 14.562 1.11 1 98.06 77 LYS B CA 1
ATOM 1832 C C . LYS B 1 77 ? -9.727 14.828 0.461 1 98.06 77 LYS B C 1
ATOM 1834 O O . LYS B 1 77 ? -9.422 15.969 0.097 1 98.06 77 LYS B O 1
ATOM 1839 N N . LEU B 1 78 ? -8.938 13.758 0.257 1 98.38 78 LEU B N 1
ATOM 1840 C CA . LEU B 1 78 ? -7.578 13.961 -0.237 1 98.38 78 LEU B CA 1
ATOM 1841 C C . LEU B 1 78 ? -7.277 13.023 -1.398 1 98.38 78 LEU B C 1
ATOM 1843 O O . LEU B 1 78 ? -7.77 11.891 -1.432 1 98.38 78 LEU B O 1
ATOM 1847 N N . TYR B 1 79 ? -6.547 13.484 -2.326 1 98.5 79 TYR B N 1
ATOM 1848 C CA . TYR B 1 79 ? -5.734 12.688 -3.238 1 98.5 79 TYR B CA 1
ATOM 1849 C C . TYR B 1 79 ? -4.309 12.555 -2.721 1 98.5 79 TYR B C 1
ATOM 1851 O O . TYR B 1 79 ? -3.652 13.555 -2.422 1 98.5 79 TYR B O 1
ATOM 1859 N N . ILE B 1 80 ? -3.787 11.289 -2.625 1 98.19 80 ILE B N 1
ATOM 1860 C CA . ILE B 1 80 ? -2.459 11.031 -2.08 1 98.19 80 ILE B CA 1
ATOM 1861 C C . ILE B 1 80 ? -1.685 10.117 -3.025 1 98.19 80 ILE B C 1
ATOM 1863 O O . ILE B 1 80 ? -2.221 9.117 -3.508 1 98.19 80 ILE B O 1
ATOM 1867 N N . GLU B 1 81 ? -0.531 10.461 -3.281 1 98.12 81 GLU B N 1
ATOM 1868 C CA . GLU B 1 81 ? 0.453 9.586 -3.914 1 98.12 81 GLU B CA 1
ATOM 1869 C C . GLU B 1 81 ? 1.684 9.406 -3.027 1 98.12 81 GLU B C 1
ATOM 1871 O O . GLU B 1 81 ? 2.268 10.391 -2.564 1 98.12 81 GLU B O 1
ATOM 1876 N N . GLY B 1 82 ? 2.113 8.25 -2.814 1 98 82 GLY B N 1
ATOM 1877 C CA . GLY B 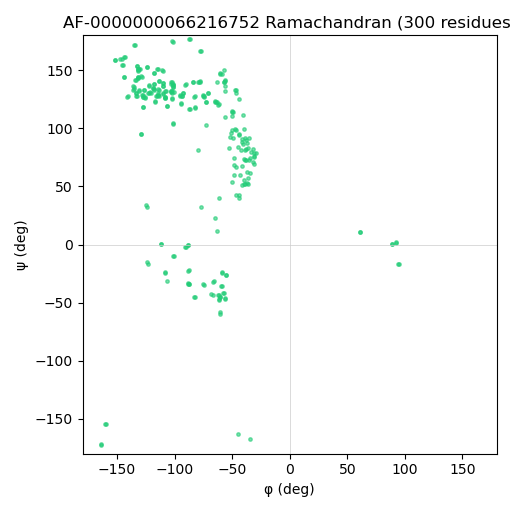1 82 ? 3.307 7.93 -2.049 1 98 82 GLY B CA 1
ATOM 1878 C C . GLY B 1 82 ? 3.844 6.539 -2.336 1 98 82 GLY B C 1
ATOM 1879 O O . GLY B 1 82 ? 3.713 6.035 -3.453 1 98 82 GLY B O 1
ATOM 1880 N N . SER B 1 83 ? 4.535 6.016 -1.356 1 97.44 83 SER B N 1
ATOM 1881 C CA . SER B 1 83 ? 5.105 4.676 -1.471 1 97.44 83 SER B CA 1
ATOM 1882 C C . SER B 1 83 ? 4.762 3.824 -0.254 1 97.44 83 SER B C 1
ATOM 1884 O O . SER B 1 83 ? 4.57 4.348 0.845 1 97.44 83 SER B O 1
ATOM 1886 N N . LEU B 1 84 ? 4.695 2.521 -0.515 1 97.81 84 LEU B N 1
ATOM 1887 C CA . LEU B 1 84 ? 4.438 1.581 0.569 1 97.81 84 LEU B CA 1
ATOM 1888 C C . LEU B 1 84 ? 5.727 1.24 1.311 1 97.81 84 LEU B C 1
ATOM 1890 O O . LEU B 1 84 ? 6.719 0.846 0.692 1 97.81 84 LEU B O 1
ATOM 1894 N N . GLN B 1 85 ? 5.699 1.402 2.574 1 97.31 85 GLN B N 1
ATOM 1895 C CA . GLN B 1 85 ? 6.855 1.05 3.395 1 97.31 85 GLN B CA 1
ATOM 1896 C C . GLN B 1 85 ? 6.43 0.292 4.648 1 97.31 85 GLN B C 1
ATOM 1898 O O . GLN B 1 85 ? 5.461 0.668 5.309 1 97.31 85 GLN B O 1
ATOM 1903 N N . THR B 1 86 ? 7.16 -0.76 4.945 1 96.94 86 THR B N 1
ATOM 1904 C CA . THR B 1 86 ? 6.902 -1.531 6.156 1 96.94 86 THR B CA 1
ATOM 1905 C C . THR B 1 86 ? 8.07 -1.413 7.133 1 96.94 86 THR B C 1
ATOM 1907 O O . THR B 1 86 ? 9.227 -1.631 6.754 1 96.94 86 THR B O 1
ATOM 1910 N N . ARG B 1 87 ? 7.715 -1.062 8.32 1 94.56 87 ARG B N 1
ATOM 1911 C CA . ARG B 1 87 ? 8.758 -0.995 9.344 1 94.56 87 ARG B CA 1
ATOM 1912 C C . ARG B 1 87 ? 8.531 -2.049 10.422 1 94.56 87 ARG B C 1
ATOM 1914 O O . ARG B 1 87 ? 7.387 -2.416 10.711 1 94.56 87 ARG B O 1
ATOM 1921 N N . LYS B 1 88 ? 9.711 -2.4 10.945 1 93.25 88 LYS B N 1
ATOM 1922 C CA . LYS B 1 88 ? 9.688 -3.344 12.055 1 93.25 88 LYS B CA 1
ATOM 1923 C C . LYS B 1 88 ? 9.906 -2.629 13.391 1 93.25 88 LYS B C 1
ATOM 1925 O O . LYS B 1 88 ? 10.727 -1.711 13.477 1 93.25 88 LYS B O 1
ATOM 1930 N N . TRP B 1 89 ? 9.109 -3.135 14.367 1 90 89 TRP B N 1
ATOM 1931 C CA . TRP B 1 89 ? 9.281 -2.557 15.695 1 90 89 TRP B CA 1
ATOM 1932 C C . TRP B 1 89 ? 8.914 -3.562 16.781 1 90 89 TRP B C 1
ATOM 1934 O O . TRP B 1 89 ? 8.312 -4.602 16.5 1 90 89 TRP B O 1
ATOM 1944 N N . ASN B 1 90 ? 9.453 -3.312 18.031 1 88.94 90 ASN B N 1
ATOM 1945 C CA . ASN B 1 90 ? 9.172 -4.215 19.141 1 88.94 90 ASN B CA 1
ATOM 1946 C C . ASN B 1 90 ? 8.102 -3.643 20.062 1 88.94 90 ASN B C 1
ATOM 1948 O O . ASN B 1 90 ? 8.117 -2.449 20.375 1 88.94 90 ASN B O 1
ATOM 1952 N N . ASP B 1 91 ? 7.215 -4.574 20.469 1 81.5 91 ASP B N 1
ATOM 1953 C CA . ASP B 1 91 ? 6.211 -4.125 21.422 1 81.5 91 ASP B CA 1
ATOM 1954 C C . ASP B 1 91 ? 6.723 -4.242 22.859 1 81.5 91 ASP B C 1
ATOM 1956 O O . ASP B 1 91 ? 7.883 -4.598 23.078 1 81.5 91 ASP B O 1
ATOM 1960 N N . ASN B 1 92 ? 5.898 -3.795 23.828 1 83.38 92 ASN B N 1
ATOM 1961 C CA . ASN B 1 92 ? 6.301 -3.777 25.234 1 83.38 92 ASN B CA 1
ATOM 1962 C C . ASN B 1 92 ? 6.672 -5.176 25.719 1 83.38 92 ASN B C 1
ATOM 1964 O O . ASN B 1 92 ? 7.457 -5.316 26.656 1 83.38 92 ASN B O 1
ATOM 1968 N N . SER B 1 93 ? 6.203 -6.164 25.141 1 83.38 93 SER B N 1
ATOM 1969 C CA . SER B 1 93 ? 6.488 -7.539 25.531 1 83.38 93 SER B CA 1
ATOM 1970 C C . SER B 1 93 ? 7.707 -8.078 24.797 1 83.38 93 SER B C 1
ATOM 1972 O O . SER B 1 93 ? 8.055 -9.258 24.922 1 83.38 93 SER B O 1
ATOM 1974 N N . GLY B 1 94 ? 8.26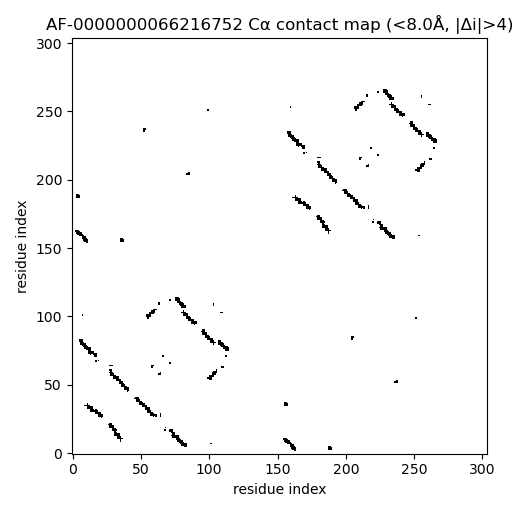6 -7.277 23.938 1 82.31 94 GLY B N 1
ATOM 1975 C CA . GLY B 1 94 ? 9.453 -7.684 23.203 1 82.31 94 GLY B CA 1
ATOM 1976 C C . GLY B 1 94 ? 9.148 -8.406 21.906 1 82.31 94 GLY B C 1
ATOM 1977 O O . GLY B 1 94 ? 10.055 -8.914 21.25 1 82.31 94 GLY B O 1
ATOM 1978 N N . GLN B 1 95 ? 7.949 -8.508 21.703 1 83.81 95 GLN B N 1
ATOM 1979 C CA . GLN B 1 95 ? 7.562 -9.211 20.484 1 83.81 95 GLN B CA 1
ATOM 1980 C C . GLN B 1 95 ? 7.715 -8.305 19.266 1 83.81 95 GLN B C 1
ATOM 1982 O O . GLN B 1 95 ? 7.352 -7.129 19.312 1 83.81 95 GLN B O 1
ATOM 1987 N N . GLU B 1 96 ? 8.195 -8.859 18.172 1 87.06 96 GLU B N 1
ATOM 1988 C CA . GLU B 1 96 ? 8.391 -8.141 16.906 1 87.06 96 GLU B CA 1
ATOM 1989 C C . GLU B 1 96 ? 7.07 -7.883 16.203 1 87.06 96 GLU B C 1
ATOM 1991 O O . GLU B 1 96 ? 6.258 -8.797 16.047 1 87.06 96 GLU B O 1
ATOM 1996 N N . LYS B 1 97 ? 6.898 -6.578 15.891 1 87.69 97 LYS B N 1
ATOM 1997 C CA . LYS B 1 97 ? 5.695 -6.184 15.164 1 87.69 97 LYS B CA 1
ATOM 1998 C C . LYS B 1 97 ? 6.051 -5.449 13.875 1 87.69 97 LYS B C 1
ATOM 2000 O O . LYS B 1 97 ? 7.168 -4.945 13.727 1 87.69 97 LYS B O 1
ATOM 2005 N N . TYR B 1 98 ? 5.109 -5.59 12.938 1 92.06 98 TYR B N 1
ATOM 2006 C CA . TYR B 1 98 ? 5.281 -4.902 11.656 1 92.06 98 TYR B CA 1
ATOM 2007 C C . TYR B 1 98 ? 4.168 -3.891 11.43 1 92.06 98 TYR B C 1
ATOM 2009 O O . TYR B 1 98 ? 3.004 -4.152 11.75 1 92.06 98 TYR B O 1
ATOM 2017 N N . THR B 1 99 ? 4.59 -2.734 10.914 1 95.12 99 THR B N 1
ATOM 2018 C CA . THR B 1 99 ? 3.611 -1.727 10.516 1 95.12 99 THR B CA 1
ATOM 2019 C C . THR B 1 99 ? 3.861 -1.271 9.078 1 95.12 99 THR B C 1
ATOM 2021 O O . THR B 1 99 ? 4.98 -0.895 8.727 1 95.12 99 THR B O 1
ATOM 2024 N N . THR B 1 100 ? 2.82 -1.34 8.242 1 97.81 100 THR B N 1
ATOM 2025 C CA . THR B 1 100 ? 2.904 -0.863 6.867 1 97.81 100 THR B CA 1
ATOM 2026 C C . THR B 1 100 ? 2.223 0.495 6.723 1 97.81 100 THR B C 1
ATOM 2028 O O . THR B 1 100 ? 1.1 0.685 7.191 1 97.81 100 THR B O 1
ATOM 2031 N N . GLU B 1 101 ? 2.994 1.355 6.07 1 98.12 101 GLU B N 1
ATOM 2032 C CA . GLU B 1 101 ? 2.508 2.725 5.922 1 98.12 101 GLU B CA 1
ATOM 2033 C C . GLU B 1 101 ? 2.639 3.203 4.48 1 98.12 101 GLU B C 1
ATOM 2035 O O . GLU B 1 101 ? 3.467 2.689 3.723 1 98.12 101 GLU B O 1
ATOM 2040 N N . VAL B 1 102 ? 1.719 4.129 4.109 1 98.56 102 VAL B N 1
ATOM 2041 C CA . VAL B 1 102 ? 1.918 4.918 2.896 1 98.56 102 VAL B CA 1
ATOM 2042 C C . VAL B 1 102 ? 2.746 6.156 3.221 1 98.56 102 VAL B C 1
ATOM 2044 O O . VAL B 1 102 ? 2.277 7.059 3.92 1 98.56 102 VAL B O 1
ATOM 2047 N N . VAL B 1 103 ? 3.896 6.223 2.637 1 97.62 103 VAL B N 1
ATOM 2048 C CA . VAL B 1 103 ? 4.844 7.262 3.029 1 97.62 103 VAL B CA 1
ATOM 2049 C C . VAL B 1 103 ? 4.957 8.305 1.92 1 97.62 103 VAL B C 1
ATOM 2051 O O . VAL B 1 103 ? 5.129 7.957 0.748 1 97.62 103 VAL B O 1
ATOM 2054 N N . LEU B 1 104 ? 4.773 9.508 2.287 1 97.19 104 LEU B N 1
ATOM 2055 C CA . LEU B 1 104 ? 4.996 10.625 1.374 1 97.19 104 LEU B CA 1
ATOM 2056 C C . LEU B 1 104 ? 6.336 11.297 1.647 1 97.19 104 LEU B C 1
ATOM 2058 O O . LEU B 1 104 ? 6.469 12.062 2.602 1 97.19 104 LEU B O 1
ATOM 2062 N N . GLN B 1 105 ? 7.223 10.992 0.786 1 90.88 105 GLN B N 1
ATOM 2063 C CA . GLN B 1 105 ? 8.547 11.594 0.852 1 90.88 105 GLN B CA 1
ATOM 2064 C C . GLN B 1 105 ? 8.695 12.719 -0.162 1 90.88 105 GLN B C 1
ATOM 2066 O O . GLN B 1 105 ? 7.773 12.992 -0.935 1 90.88 105 GLN B O 1
ATOM 2071 N N . ASN B 1 106 ? 9.688 13.445 -0.231 1 78.75 106 ASN B N 1
ATOM 2072 C CA . ASN B 1 106 ? 9.883 14.664 -1.009 1 78.75 106 ASN B CA 1
ATOM 2073 C C . ASN B 1 106 ? 9.727 14.406 -2.504 1 78.75 106 ASN B C 1
ATOM 2075 O O . ASN B 1 106 ? 8.805 14.938 -3.137 1 78.75 106 ASN B O 1
ATOM 2079 N N . PHE B 1 107 ? 10.398 13.609 -3.131 1 76.88 107 PHE B N 1
ATOM 2080 C CA . PHE B 1 107 ? 10.516 13.602 -4.586 1 76.88 107 PHE B CA 1
ATOM 2081 C C . PHE B 1 107 ? 9.414 12.766 -5.215 1 76.88 107 PHE B C 1
ATOM 2083 O O . PHE B 1 107 ? 8.992 13.023 -6.344 1 76.88 107 PHE B O 1
ATOM 2090 N N . ASN B 1 108 ? 8.805 11.867 -4.605 1 82 108 ASN B N 1
ATOM 2091 C CA . ASN B 1 108 ? 7.867 10.969 -5.277 1 82 108 ASN B CA 1
ATOM 2092 C C . ASN B 1 108 ? 6.492 10.984 -4.613 1 82 108 ASN B C 1
ATOM 2094 O O . ASN B 1 108 ? 5.789 9.977 -4.609 1 82 108 ASN B O 1
ATOM 2098 N N . SER B 1 109 ? 6.113 12.117 -4.109 1 94.88 109 SER B N 1
ATOM 2099 C CA . SER B 1 109 ? 4.859 12.172 -3.363 1 94.88 109 SER B CA 1
ATOM 2100 C C . SER B 1 109 ? 3.996 13.344 -3.811 1 94.88 109 SER B C 1
ATOM 2102 O O . SER B 1 109 ? 4.516 14.367 -4.266 1 94.88 109 SER B O 1
ATOM 2104 N N . GLN B 1 110 ? 2.732 13.219 -3.723 1 96.5 110 GLN B N 1
ATOM 2105 C CA . GLN B 1 110 ? 1.755 14.25 -4.035 1 96.5 110 GLN B CA 1
ATOM 2106 C C . GLN B 1 110 ? 0.562 14.188 -3.086 1 96.5 110 GLN B C 1
ATOM 2108 O O . GLN B 1 110 ? 0.161 13.102 -2.658 1 96.5 110 GLN B O 1
ATOM 2113 N N . LEU B 1 111 ? 0.076 15.328 -2.787 1 97.44 111 LEU B N 1
ATOM 2114 C CA . LEU B 1 111 ? -1.147 15.469 -2.004 1 97.44 111 LEU B CA 1
ATOM 2115 C C . LEU B 1 111 ? -2.004 16.609 -2.531 1 97.44 111 LEU B C 1
ATOM 2117 O O . LEU B 1 111 ? -1.514 17.734 -2.707 1 97.44 111 LEU B O 1
ATOM 2121 N N . ILE B 1 112 ? -3.24 16.344 -2.799 1 97.19 112 ILE B N 1
ATOM 2122 C CA . ILE B 1 112 ? -4.168 17.359 -3.305 1 97.19 112 ILE B CA 1
ATOM 2123 C C . ILE B 1 112 ? -5.43 17.375 -2.443 1 97.19 112 ILE B C 1
ATOM 2125 O O . ILE B 1 112 ? -6.02 16.328 -2.176 1 97.19 112 ILE B O 1
ATOM 2129 N N . LEU B 1 113 ? -5.777 18.484 -2.014 1 97.25 113 LEU B N 1
ATOM 2130 C CA . LEU B 1 113 ? -7.055 18.672 -1.327 1 97.25 113 LEU B CA 1
ATOM 2131 C C . LEU B 1 113 ? -8.211 18.641 -2.318 1 97.25 113 LEU B C 1
ATOM 2133 O O . LEU B 1 113 ? -8.211 19.391 -3.295 1 97.25 113 LEU B O 1
ATOM 2137 N N . LEU B 1 114 ? -9.188 17.844 -2.066 1 96.81 114 LEU B N 1
ATOM 2138 C CA . LEU B 1 114 ? -10.266 17.688 -3.037 1 96.81 114 LEU B CA 1
ATOM 2139 C C . LEU B 1 114 ? -11.57 18.281 -2.508 1 96.81 114 LEU B C 1
ATOM 2141 O O . LEU B 1 114 ? -12.602 18.219 -3.178 1 96.81 114 LEU B O 1
ATOM 2145 N N . ASP B 1 115 ? -11.578 18.812 -1.376 1 89.81 115 ASP B N 1
ATOM 2146 C CA . ASP B 1 115 ? -12.773 19.422 -0.813 1 89.81 115 ASP B CA 1
ATOM 2147 C C . ASP B 1 115 ? -13.203 20.641 -1.636 1 89.81 115 ASP B C 1
ATOM 2149 O O . ASP B 1 115 ? -12.367 21.312 -2.236 1 89.81 115 ASP B O 1
ATOM 2153 N N . SER B 1 116 ? -14.516 20.625 -2.15 1 73.88 116 SER B N 1
ATOM 2154 C CA . SER B 1 116 ? -15.047 21.781 -2.865 1 73.88 116 SER B CA 1
ATOM 2155 C C . SER B 1 116 ? -14.836 23.062 -2.08 1 73.88 116 SER B C 1
ATOM 2157 O O . SER B 1 116 ? -14.867 23.062 -0.847 1 73.88 116 SER B O 1
ATOM 2159 N N . LYS B 1 117 ? -14.047 23.922 -2.594 1 58.56 117 LYS B N 1
ATOM 2160 C CA . LYS B 1 117 ? -14.047 25.266 -2.004 1 58.56 117 LYS B CA 1
ATOM 2161 C C . LYS B 1 117 ? -15.461 25.688 -1.636 1 58.56 117 LYS B C 1
ATOM 2163 O O . LYS B 1 117 ? -16.359 25.719 -2.488 1 58.56 117 LYS B O 1
ATOM 2168 N N . ASN B 1 118 ? -16.031 25.109 -0.573 1 50.84 118 ASN B N 1
ATOM 2169 C CA . ASN B 1 118 ? -17.219 25.891 -0.259 1 50.84 118 ASN B CA 1
ATOM 2170 C C . ASN B 1 118 ? -17.016 27.375 -0.545 1 50.84 118 ASN B C 1
ATOM 2172 O O . ASN B 1 118 ? -16.219 28.031 0.121 1 50.84 118 ASN B O 1
ATOM 2176 N N . SER B 1 119 ? -17.016 27.766 -1.726 1 45.16 119 SER B N 1
ATOM 2177 C CA . SER B 1 119 ? -17.422 29.156 -1.882 1 45.16 119 SER B CA 1
ATOM 2178 C C . SER B 1 119 ? -18.578 29.516 -0.942 1 45.16 119 SER B C 1
ATOM 2180 O O . SER B 1 119 ? -19.719 29.125 -1.183 1 45.16 119 SER B O 1
ATOM 2182 N N . ASN B 1 120 ? -18.422 29.234 0.323 1 41.25 120 ASN B N 1
ATOM 2183 C CA . ASN B 1 120 ? -19.359 30.062 1.066 1 41.25 120 ASN B CA 1
ATOM 2184 C C . ASN B 1 120 ? -19.359 31.5 0.546 1 41.25 120 ASN B C 1
ATOM 2186 O O . ASN B 1 120 ? -18.562 32.344 0.993 1 41.25 120 ASN B O 1
ATOM 2190 N N . ASN B 1 121 ? -19.344 31.672 -0.685 1 38.44 121 ASN B N 1
ATOM 2191 C CA . ASN B 1 121 ? -19.875 32.969 -1.084 1 38.44 121 ASN B CA 1
ATOM 2192 C C . ASN B 1 121 ? -21.188 33.281 -0.385 1 38.44 121 ASN B C 1
ATOM 2194 O O . ASN B 1 121 ? -22.219 32.688 -0.693 1 38.44 121 ASN B O 1
ATOM 2198 N N . HIS B 1 122 ? -21.109 33.469 0.974 1 38.88 122 HIS B N 1
ATOM 2199 C CA . HIS B 1 122 ? -22.109 34.406 1.495 1 38.88 122 HIS B CA 1
ATOM 2200 C C . HIS B 1 122 ? -22.469 35.469 0.467 1 38.88 122 HIS B C 1
ATOM 2202 O O . HIS B 1 122 ? -21.641 36.281 0.116 1 38.88 122 HIS B O 1
ATOM 2208 N N . ASN B 1 123 ? -23.281 35.125 -0.458 1 37.69 123 ASN B N 1
ATOM 2209 C CA . ASN B 1 123 ? -24.109 36.094 -1.139 1 37.69 123 ASN B CA 1
ATOM 2210 C C . ASN B 1 123 ? -24.609 37.188 -0.174 1 37.69 123 ASN B C 1
ATOM 2212 O O . ASN B 1 123 ? -25.531 36.938 0.616 1 37.69 123 ASN B O 1
ATOM 2216 N N . GLN B 1 124 ? -23.734 37.875 0.593 1 35.06 124 GLN B N 1
ATOM 2217 C CA . GLN B 1 124 ? -24.188 39.188 1.049 1 35.06 124 GLN B CA 1
ATOM 2218 C C . GLN B 1 124 ? -25.016 39.875 -0.022 1 35.06 124 GLN B C 1
ATOM 2220 O O . GLN B 1 124 ? -24.516 40.219 -1.098 1 35.06 124 GLN B O 1
ATOM 2225 N N . ASP B 1 125 ? -26.266 39.5 -0.034 1 38.22 125 ASP B N 1
ATOM 2226 C CA . ASP B 1 125 ? -27.359 40.219 -0.673 1 38.22 125 ASP B CA 1
ATOM 2227 C C . ASP B 1 125 ? -27.094 41.719 -0.66 1 38.22 125 ASP B C 1
ATOM 2229 O O . ASP B 1 125 ? -26.969 42.344 0.408 1 38.22 125 ASP B O 1
ATOM 2233 N N . SER B 1 126 ? -26.203 42.219 -1.529 1 39.06 126 SER B N 1
ATOM 2234 C CA . SER B 1 126 ? -26.172 43.625 -1.888 1 39.06 126 SER B CA 1
ATOM 2235 C C . SER B 1 126 ? -27.562 44.25 -1.842 1 39.06 126 SER B C 1
ATOM 2237 O O . SER B 1 126 ? -28.469 43.812 -2.566 1 39.06 126 SER B O 1
ATOM 2239 N N . GLY B 1 127 ? -28.062 44.5 -0.662 1 34.41 127 GLY B N 1
ATOM 2240 C CA . GLY B 1 127 ? -29.156 45.469 -0.572 1 34.41 127 GLY B CA 1
ATOM 2241 C C . GLY B 1 127 ? -29.094 46.531 -1.65 1 34.41 127 GLY B C 1
ATOM 2242 O O . GLY B 1 127 ? -28.109 47.281 -1.749 1 34.41 127 GLY B O 1
ATOM 2243 N N . HIS B 1 128 ? -29.531 46.156 -2.834 1 36.5 128 HIS B N 1
ATOM 2244 C CA . HIS B 1 128 ? -29.828 47.094 -3.898 1 36.5 128 HIS B CA 1
ATOM 2245 C C . HIS B 1 128 ? -30.391 48.406 -3.332 1 36.5 128 HIS B C 1
ATOM 2247 O O . HIS B 1 128 ? -31.547 48.438 -2.898 1 36.5 128 HIS B O 1
ATOM 2253 N N . SER B 1 129 ? -29.578 49.094 -2.498 1 34.34 129 SER B N 1
ATOM 2254 C CA . SER B 1 129 ? -30.016 50.438 -2.195 1 34.34 129 SER B CA 1
ATOM 2255 C C . SER B 1 129 ? -30.484 51.156 -3.455 1 34.34 129 SER B C 1
ATOM 2257 O O . SER B 1 129 ? -29.766 51.219 -4.445 1 34.34 129 SER B O 1
ATOM 2259 N N . GLU B 1 130 ? -31.844 51.094 -3.693 1 35.34 130 GLU B N 1
ATOM 2260 C CA . GLU B 1 130 ? -32.594 51.938 -4.59 1 35.34 130 GLU B CA 1
ATOM 2261 C C . GLU B 1 130 ? -32.062 53.375 -4.594 1 35.34 130 GLU B C 1
ATOM 2263 O O . GLU B 1 130 ? -32.25 54.125 -3.631 1 35.34 130 GLU B O 1
ATOM 2268 N N . TYR B 1 131 ? -30.688 53.531 -4.812 1 32.16 131 TYR B N 1
ATOM 2269 C CA . TYR B 1 131 ? -30.266 54.906 -4.922 1 32.16 131 TYR B CA 1
ATOM 2270 C C . TYR B 1 131 ? -31.172 55.688 -5.871 1 32.16 131 TYR B C 1
ATOM 2272 O O . TYR B 1 131 ? -31.422 55.25 -6.996 1 32.16 131 TYR B O 1
ATOM 2280 N N . LYS B 1 132 ? -32.125 56.438 -5.332 1 34.78 132 LYS B N 1
ATOM 2281 C CA . LYS B 1 132 ? -33 57.469 -5.883 1 34.78 132 LYS B CA 1
ATOM 2282 C C . LYS B 1 132 ? -32.25 58.344 -6.902 1 34.78 132 LYS B C 1
ATOM 2284 O O . LYS B 1 132 ? -31.203 58.906 -6.59 1 34.78 132 LYS B O 1
ATOM 2289 N N . HIS B 1 133 ? -32.281 57.938 -8.234 1 33.25 133 HIS B N 1
ATOM 2290 C CA . HIS B 1 133 ? -31.812 58.656 -9.406 1 33.25 133 HIS B CA 1
ATOM 2291 C C . HIS B 1 133 ? -32.094 60.156 -9.273 1 33.25 133 HIS B C 1
ATOM 2293 O O . HIS B 1 133 ? -33.219 60.562 -9.109 1 33.25 133 HIS B O 1
ATOM 2299 N N . PRO B 1 134 ? -31.172 60.938 -8.656 1 34.47 134 PRO B N 1
ATOM 2300 C CA . PRO B 1 134 ? -31.453 62.375 -8.633 1 34.47 134 PRO B CA 1
ATOM 2301 C C . PRO B 1 134 ? -31.953 62.906 -9.984 1 34.47 134 PRO B C 1
ATOM 2303 O O . PRO B 1 134 ? -31.562 62.375 -11.031 1 34.47 134 PRO B O 1
ATOM 2306 N N . GLU B 1 135 ? -33.094 63.562 -10.031 1 32.09 135 GLU B N 1
ATOM 2307 C CA . GLU B 1 135 ? -33.844 64.25 -11.094 1 32.09 135 GLU B CA 1
ATOM 2308 C C . GLU B 1 135 ? -32.938 65.188 -11.883 1 32.09 135 GLU B C 1
ATOM 2310 O O . GLU B 1 135 ? -32.469 66.188 -11.359 1 32.09 135 GLU B O 1
ATOM 2315 N N . THR B 1 136 ? -31.844 64.625 -12.531 1 31.34 136 THR B N 1
ATOM 2316 C CA . THR B 1 136 ? -31.016 65.562 -13.336 1 31.34 136 THR B CA 1
ATOM 2317 C C . THR B 1 136 ? -31.891 66.375 -14.25 1 31.34 136 THR B C 1
ATOM 2319 O O . THR B 1 136 ? -32.656 65.875 -15.047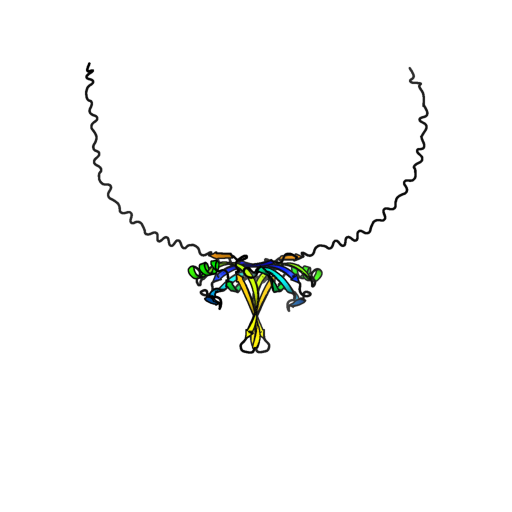 1 31.34 136 THR B O 1
ATOM 2322 N N . LYS B 1 137 ? -32.188 67.625 -13.797 1 30.77 137 LYS B N 1
ATOM 2323 C CA . LYS B 1 137 ? -32.875 68.688 -14.484 1 30.77 137 LYS B CA 1
ATOM 2324 C C . LYS B 1 137 ? -32.344 68.875 -15.906 1 30.77 137 LYS B C 1
ATOM 2326 O O . LYS B 1 137 ? -31.141 68.938 -16.125 1 30.77 137 LYS B O 1
ATOM 2331 N N . ASN B 1 138 ? -33.031 68.312 -16.891 1 29.86 138 ASN B N 1
ATOM 2332 C CA . ASN B 1 138 ? -33 68.375 -18.344 1 29.86 138 ASN B CA 1
ATOM 2333 C C . ASN B 1 138 ? -32.719 69.812 -18.844 1 29.86 138 ASN B C 1
ATOM 2335 O O . ASN B 1 138 ? -33.625 70.688 -18.828 1 29.86 138 ASN B O 1
ATOM 2339 N N . HIS B 1 139 ? -31.594 70.438 -18.297 1 30.78 139 HIS B N 1
ATOM 2340 C CA . HIS B 1 139 ? -31.438 71.812 -18.828 1 30.78 139 HIS B CA 1
ATOM 2341 C C . HIS B 1 139 ? -31.453 71.812 -20.359 1 30.78 139 HIS B C 1
ATOM 2343 O O . HIS B 1 139 ? -30.594 71.188 -20.984 1 30.78 139 HIS B O 1
ATOM 2349 N N . SER B 1 140 ? -32.594 71.812 -20.953 1 32.44 140 SER B N 1
ATOM 2350 C CA . SER B 1 140 ? -32.906 72 -22.375 1 32.44 140 SER B CA 1
ATOM 2351 C C . SER B 1 140 ? -32.156 73.25 -22.953 1 32.44 140 SER B C 1
ATOM 2353 O O . SER B 1 140 ? -32.406 74.375 -22.547 1 32.44 140 SER B O 1
ATOM 2355 N N . PHE B 1 141 ? -30.797 73.062 -23.156 1 31.44 141 PHE B N 1
ATOM 2356 C CA . PHE B 1 141 ? -29.984 74.125 -23.812 1 31.44 141 PHE B CA 1
ATOM 2357 C C . PHE B 1 141 ? -30.641 74.562 -25.109 1 31.44 141 PHE B C 1
ATOM 2359 O O . PHE B 1 141 ? -30.875 73.75 -26.016 1 31.44 141 PHE B O 1
ATOM 2366 N N . ASP B 1 142 ? -31.391 75.625 -25.031 1 31.97 142 ASP B N 1
ATOM 2367 C CA . ASP B 1 142 ? -32.031 76.438 -26.062 1 31.97 142 ASP B CA 1
ATOM 2368 C C . ASP B 1 142 ? -31.047 76.875 -27.125 1 31.97 142 ASP B C 1
ATOM 2370 O O . ASP B 1 142 ? -30 77.5 -26.812 1 31.97 142 ASP B O 1
ATOM 2374 N N . HIS B 1 143 ? -30.891 76.125 -28.234 1 33.03 143 HIS B N 1
ATOM 2375 C CA . HIS B 1 143 ? -30.203 76.312 -29.5 1 33.03 143 HIS B CA 1
ATOM 2376 C C . HIS B 1 143 ? -30.359 77.75 -30 1 33.03 143 HIS B C 1
ATOM 2378 O O . HIS B 1 143 ? -31.453 78.188 -30.359 1 33.03 143 HIS B O 1
ATOM 2384 N N . SER B 1 144 ? -29.531 78.688 -29.469 1 31.83 144 SER B N 1
ATOM 2385 C CA . SER B 1 144 ? -29.438 80.125 -29.844 1 31.83 144 SER B CA 1
ATOM 2386 C C . SER B 1 144 ? -29.141 80.25 -31.344 1 31.83 144 SER B C 1
ATOM 2388 O O . SER B 1 144 ? -28.203 79.625 -31.859 1 31.83 144 SER B O 1
ATOM 2390 N N . ASP B 1 145 ? -30.031 80.688 -32.125 1 32.25 145 ASP B N 1
ATOM 2391 C CA . ASP B 1 145 ? -30.203 81 -33.562 1 32.25 145 ASP B CA 1
ATOM 2392 C C . ASP B 1 145 ? -29.25 82.125 -34 1 32.25 145 ASP B C 1
ATOM 2394 O O . ASP B 1 145 ? -29.453 82.75 -35.062 1 32.25 145 ASP B O 1
ATOM 2398 N N . LEU B 1 146 ? -28.188 82.562 -33.156 1 32.31 146 LEU B N 1
ATOM 2399 C CA . LEU B 1 146 ? -27.797 83.875 -33.531 1 32.31 146 LEU B CA 1
ATOM 2400 C C . LEU B 1 146 ? -27.328 83.938 -35 1 32.31 146 LEU B C 1
ATOM 2402 O O . LEU B 1 146 ? -26.797 82.938 -35.531 1 32.31 146 LEU B O 1
ATOM 2406 N N . ASP B 1 147 ? -27.594 85.062 -35.625 1 33.69 147 ASP B N 1
ATOM 2407 C CA . ASP B 1 147 ? -27.656 85.812 -36.875 1 33.69 147 ASP B CA 1
ATOM 2408 C C . ASP B 1 147 ? -26.266 85.938 -37.469 1 33.69 147 ASP B C 1
ATOM 2410 O O . ASP B 1 147 ? -25.266 86.062 -36.75 1 33.69 147 ASP B O 1
ATOM 2414 N N . ASP B 1 148 ? -26.047 85.812 -38.812 1 37.09 148 ASP B N 1
ATOM 2415 C CA . ASP B 1 148 ? -25.141 85.688 -39.938 1 37.09 148 ASP B CA 1
ATOM 2416 C C . ASP B 1 148 ? -24.312 86.938 -40.094 1 37.09 148 ASP B C 1
ATOM 2418 O O . ASP B 1 148 ? -23.734 87.188 -41.188 1 37.09 148 ASP B O 1
ATOM 2422 N N . GLU B 1 149 ? -24.031 87.875 -39.094 1 36.47 149 GLU B N 1
ATOM 2423 C CA . GLU B 1 149 ? -23.5 89.125 -39.656 1 36.47 149 GLU B CA 1
ATOM 2424 C C . GLU B 1 149 ? -22.078 88.938 -40.156 1 36.47 149 GLU B C 1
ATOM 2426 O O . GLU B 1 149 ? -21.203 88.438 -39.406 1 36.47 149 GLU B O 1
ATOM 2431 N N . ILE B 1 150 ? -21.938 88.812 -41.531 1 39.69 150 ILE B N 1
ATOM 2432 C CA . ILE B 1 150 ? -20.844 88.75 -42.5 1 39.69 150 ILE B CA 1
ATOM 2433 C C . ILE B 1 150 ? -19.859 89.938 -42.25 1 39.69 150 ILE B C 1
ATOM 2435 O O . ILE B 1 150 ? -20.156 91.062 -42.562 1 39.69 150 ILE B O 1
ATOM 2439 N N . PRO B 1 151 ? -19.406 90 -40.969 1 31.86 151 PRO B N 1
ATOM 2440 C CA . PRO B 1 151 ? -18.438 91.125 -40.781 1 31.86 151 PRO B CA 1
ATOM 2441 C C . PRO B 1 151 ? -17.25 91 -41.75 1 31.86 151 PRO B C 1
ATOM 2443 O O . PRO B 1 151 ? -16.906 89.938 -42.188 1 31.86 151 PRO B O 1
ATOM 2446 N N . PHE B 1 152 ? -16.656 92.25 -42.156 1 26.78 152 PHE B N 1
ATOM 2447 C CA . PHE B 1 152 ? -15.539 92.562 -43.031 1 26.78 152 PHE B CA 1
ATOM 2448 C C . PHE B 1 152 ? -14.289 91.812 -42.594 1 26.78 152 PHE B C 1
ATOM 2450 O O . PHE B 1 152 ? -14.133 91.438 -41.438 1 26.78 152 PHE B O 1
#

InterPro domains:
  IPR000424 Primosome PriB/single-strand DNA-binding [PF00436] (5-108)
  IPR000424 Primosome PriB/single-strand DNA-binding [PS50935] (5-111)
  IPR000424 Primosome PriB/single-strand DNA-binding [cd04496] (8-107)
  IPR011344 Single-stranded DNA-binding protein [MF_00984] (5-118)
  IPR011344 Single-stranded DNA-binding protein [PIRSF002070] (4-146)
  IPR011344 Single-stranded DNA-binding protein [PTHR10302] (4-139)
  IPR011344 Single-stranded DNA-binding protein [TIGR00621] (4-152)
  IPR012340 Nucleic acid-binding, OB-fold [G3DSA:2.40.50.140] (3-115)
  IPR012340 Nucleic acid-binding, OB-fold [SSF50249] (4-152)

Secondary structure (DSSP, 8-state):
----EEEEEEEEEE-S--EEEE-TTS-EEEEEEEEEEEEEE-TTT--EEEEEEEEEEEE--HHHHHHHHHH--TT-EEEEEEEEEEEEEE-TTS-EEEEEEEEE-STT-EEEE-S-------------------------------------/----EEEEEEEEEE-S--EEEE-TTS-EEEEEEEEEEEEEE-TTT--EEEEEEEEEEEE--HHHHHHHHHH--TT-EEEEEEEEEEEEEE-TTS-EEEEEEEEE-STT-EEEE-S-------------------------------------

Sequence (304 aa):
MAGSLNKVILIGNVGRDPEMRTTGEGKKIINLSLATTETWKDRITSERKERTEWHRVVIFSEGLVSVVERYVTKGSKLYIEGSLQTRKWNDNSGQEKYTTEVVLQNFNSQLILLDSKNSNNHNQDSGHSEYKHPETKNHSFDHSDLDDEIPFMAGSLNKVILIGNVGRDPEMRTTGEGKKIINLSLATTETWKDRITSERKERTEWHRVVIFSEGLVSVVERYVTKGSKLYIEGSLQTRKWNDNSGQEKYTTEVVLQNFNSQLILLDSKNSNNHNQDSGHSEYKHPETKNHSFDHSDLDDEIPF

Radius of gyration: 37.97 Å; Cα contacts (8 Å, |Δi|>4): 554; chains: 2; bounding box: 63×121×128 Å

Organism: Rickettsia conorii (strain ATCC VR-613 / Malish 7) (NCBI:txid272944)

pLDDT: mean 79.08, std 25.49, range [24.7, 98.69]